Protein AF-A0A7J5ZSJ8-F1 (afdb_monomer_lite)

InterPro domains:
  IPR001503 Glycosyl transferase family 10 [PTHR11929] (51-249)
  IPR031481 Fucosyltransferase, N-terminal [PF17039] (50-156)
  IPR038577 GT10-like, C-terminal domain superfamily [G3DSA:3.40.50.11660] (123-258)
  IPR055270 Fucosyltransferase, C-terminal [PF00852] (174-258)

Structure (mmCIF, N/CA/C/O backbone):
data_AF-A0A7J5ZSJ8-F1
#
_entry.id   AF-A0A7J5ZSJ8-F1
#
loop_
_atom_site.group_PDB
_atom_site.id
_atom_site.type_symbol
_atom_site.label_atom_id
_atom_site.label_alt_id
_atom_site.label_comp_id
_atom_site.label_asym_id
_atom_site.label_entity_id
_atom_site.label_seq_id
_atom_site.pdbx_PDB_ins_code
_atom_site.Cartn_x
_atom_site.Cartn_y
_atom_site.Cartn_z
_atom_site.occupancy
_atom_site.B_iso_or_equiv
_atom_site.auth_seq_id
_atom_site.auth_comp_id
_atom_site.auth_asym_id
_atom_site.auth_atom_id
_atom_site.pdbx_PDB_model_num
ATOM 1 N N . MET A 1 1 ? 111.044 -15.100 -34.442 1.00 29.50 1 MET A N 1
ATOM 2 C CA . MET A 1 1 ? 110.594 -15.116 -33.030 1.00 29.50 1 MET A CA 1
ATOM 3 C C . MET A 1 1 ? 109.067 -15.042 -33.000 1.00 29.50 1 MET A C 1
ATOM 5 O O . MET A 1 1 ? 108.521 -14.343 -33.846 1.00 29.50 1 MET A O 1
ATOM 9 N N . PRO A 1 2 ? 108.385 -15.821 -32.142 1.00 39.88 2 PRO A N 1
ATOM 10 C CA . PRO A 1 2 ? 106.988 -16.217 -32.335 1.00 39.88 2 PRO A CA 1
ATOM 11 C C . PRO A 1 2 ? 105.943 -15.257 -31.725 1.00 39.88 2 PRO A C 1
ATOM 13 O O . PRO A 1 2 ? 106.201 -14.578 -30.738 1.00 39.88 2 PRO A O 1
ATOM 16 N N . THR A 1 3 ? 104.747 -15.283 -32.335 1.00 46.44 3 THR A N 1
ATOM 17 C CA . THR A 1 3 ? 103.379 -15.121 -31.779 1.00 46.44 3 THR A CA 1
ATOM 18 C C . THR A 1 3 ? 103.046 -13.967 -30.820 1.00 46.44 3 THR A C 1
ATOM 20 O O . THR A 1 3 ? 103.457 -14.006 -29.668 1.00 46.44 3 THR A O 1
ATOM 23 N N . LYS A 1 4 ? 102.095 -13.092 -31.208 1.00 44.47 4 LYS A N 1
ATOM 24 C CA . LYS A 1 4 ? 101.060 -12.500 -30.315 1.00 44.47 4 LYS A CA 1
ATOM 25 C C . LYS A 1 4 ? 99.777 -12.084 -31.076 1.00 44.47 4 LYS A C 1
ATOM 27 O O . LYS A 1 4 ? 99.270 -10.989 -30.882 1.00 44.47 4 LYS A O 1
ATOM 32 N N . SER A 1 5 ? 99.216 -12.931 -31.942 1.00 48.34 5 SER A N 1
ATOM 33 C CA . SER A 1 5 ? 97.887 -12.676 -32.550 1.00 48.34 5 SER A CA 1
ATOM 34 C C . SER A 1 5 ? 96.754 -13.516 -31.940 1.00 48.34 5 SER A C 1
ATOM 36 O O . SER A 1 5 ? 95.588 -13.274 -32.230 1.00 48.34 5 SER A O 1
ATOM 38 N N . GLY A 1 6 ? 97.063 -14.458 -31.040 1.00 47.81 6 GLY A N 1
ATOM 39 C CA . GLY A 1 6 ? 96.071 -15.377 -30.465 1.00 47.81 6 GLY A CA 1
ATOM 40 C C . GLY A 1 6 ? 95.314 -14.882 -29.225 1.00 47.81 6 GLY A C 1
ATOM 41 O O . GLY A 1 6 ? 94.291 -15.459 -28.891 1.00 47.81 6 GLY A O 1
ATOM 42 N N . CYS A 1 7 ? 95.765 -13.834 -28.524 1.00 49.03 7 CYS A N 1
ATOM 43 C CA . CYS A 1 7 ? 95.240 -13.533 -27.176 1.00 49.03 7 CYS A CA 1
ATOM 44 C C . CYS A 1 7 ? 94.036 -12.567 -27.140 1.00 49.03 7 CYS A C 1
ATOM 46 O O . CYS A 1 7 ? 93.274 -12.568 -26.174 1.00 49.03 7 CYS A O 1
ATOM 48 N N . ASN A 1 8 ? 93.821 -11.761 -28.187 1.00 47.81 8 ASN A N 1
ATOM 49 C CA . ASN A 1 8 ? 92.723 -10.782 -28.214 1.00 47.81 8 ASN A CA 1
ATOM 50 C C . ASN A 1 8 ? 91.407 -11.357 -28.756 1.00 47.81 8 ASN A C 1
ATOM 52 O O . ASN A 1 8 ? 90.343 -10.878 -28.377 1.00 47.81 8 ASN A O 1
ATOM 56 N N . LEU A 1 9 ? 91.460 -12.423 -29.563 1.00 47.88 9 LEU A N 1
ATOM 57 C CA . LEU A 1 9 ? 90.254 -13.080 -30.078 1.00 47.88 9 LEU A CA 1
ATOM 58 C C . LEU A 1 9 ? 89.467 -13.787 -28.958 1.00 47.88 9 LEU A C 1
ATOM 60 O O . LEU A 1 9 ? 88.241 -13.734 -28.928 1.00 47.88 9 LEU A O 1
ATOM 64 N N . TRP A 1 10 ? 90.174 -14.383 -27.990 1.00 46.72 10 TRP A N 1
ATOM 65 C CA . TRP A 1 10 ? 89.562 -15.102 -26.868 1.00 46.72 10 TRP A CA 1
ATOM 66 C C . TRP A 1 10 ? 88.869 -14.178 -25.865 1.00 46.72 10 TRP A C 1
ATOM 68 O O . TRP A 1 10 ? 87.807 -14.522 -25.359 1.00 46.72 10 TRP A O 1
ATOM 78 N N . ARG A 1 11 ? 89.407 -12.978 -25.605 1.00 49.88 11 ARG A N 1
ATOM 79 C CA . ARG A 1 11 ? 88.755 -12.010 -24.705 1.00 49.88 11 ARG A CA 1
ATOM 80 C C . ARG A 1 11 ? 87.441 -11.502 -25.292 1.00 49.88 11 ARG A C 1
ATOM 82 O O . ARG A 1 11 ? 86.434 -11.502 -24.593 1.00 49.88 11 ARG A O 1
ATOM 89 N N . SER A 1 12 ? 87.427 -11.138 -26.573 1.00 53.19 12 SER A N 1
ATOM 90 C CA . SER A 1 12 ? 86.202 -10.720 -27.262 1.00 53.19 12 SER A CA 1
ATOM 91 C C . SER A 1 12 ? 85.179 -11.854 -27.342 1.00 53.19 12 SER A C 1
ATOM 93 O O . SER A 1 12 ? 84.002 -11.610 -27.098 1.00 53.19 12 SER A O 1
ATOM 95 N N . ALA A 1 13 ? 85.617 -13.093 -27.593 1.00 55.94 13 ALA A N 1
ATOM 96 C CA . ALA A 1 13 ? 84.735 -14.258 -27.602 1.00 55.94 13 ALA A CA 1
ATOM 97 C C . ALA A 1 13 ? 84.083 -14.512 -26.232 1.00 55.94 13 ALA A C 1
ATOM 99 O O . ALA A 1 13 ? 82.887 -14.769 -26.186 1.00 55.94 13 ALA A O 1
ATOM 100 N N . VAL A 1 14 ? 84.821 -14.371 -25.124 1.00 59.22 14 VAL A N 1
ATOM 101 C CA . VAL A 1 14 ? 84.281 -14.554 -23.761 1.00 59.22 14 VAL A CA 1
ATOM 102 C C . VAL A 1 14 ? 83.267 -13.465 -23.387 1.00 59.22 14 VAL A C 1
ATOM 104 O O . VAL A 1 14 ? 82.248 -13.763 -22.769 1.00 59.22 14 VAL A O 1
ATOM 107 N N . TRP A 1 15 ? 83.492 -12.210 -23.791 1.00 55.06 15 TRP A N 1
ATOM 108 C CA . TRP A 1 15 ? 82.515 -11.134 -23.566 1.00 55.06 15 TRP A CA 1
ATOM 109 C C . TRP A 1 15 ? 81.258 -11.299 -24.428 1.00 55.06 15 TRP A C 1
ATOM 111 O O . TRP A 1 15 ? 80.151 -11.093 -23.935 1.00 55.06 15 TRP A O 1
ATOM 121 N N . TYR A 1 16 ? 81.410 -11.729 -25.684 1.00 56.84 16 TYR A N 1
ATOM 122 C CA . TYR A 1 16 ? 80.274 -12.020 -26.560 1.00 56.84 16 TYR A CA 1
ATOM 123 C C . TYR A 1 16 ? 79.457 -13.223 -26.072 1.00 56.84 16 TYR A C 1
ATOM 125 O O . TYR A 1 16 ? 78.228 -13.165 -26.089 1.00 56.84 16 TYR A O 1
ATOM 133 N N . THR A 1 17 ? 80.099 -14.290 -25.586 1.00 59.59 17 THR A N 1
ATOM 134 C CA . THR A 1 17 ? 79.380 -15.451 -25.038 1.00 59.59 17 THR A CA 1
ATOM 135 C C . THR A 1 17 ? 78.698 -15.128 -23.711 1.00 59.59 17 THR A C 1
ATOM 137 O O . THR A 1 17 ? 77.563 -15.554 -23.506 1.00 59.59 17 THR A O 1
ATOM 140 N N . ALA A 1 18 ? 79.314 -14.313 -22.847 1.00 61.38 18 ALA A N 1
ATOM 141 C CA . ALA A 1 18 ? 78.680 -13.838 -21.617 1.00 61.38 18 ALA A CA 1
ATOM 142 C C . ALA A 1 18 ? 77.453 -12.945 -21.892 1.00 61.38 18 ALA A C 1
ATOM 144 O O . ALA A 1 18 ? 76.434 -13.077 -21.214 1.00 61.38 18 ALA A O 1
ATOM 145 N N . PHE A 1 19 ? 77.517 -12.078 -22.911 1.00 60.44 19 PHE A N 1
ATOM 146 C CA . PHE A 1 19 ? 76.403 -11.204 -23.298 1.00 60.44 19 PHE A CA 1
ATOM 147 C C . PHE A 1 19 ? 75.247 -11.975 -23.960 1.00 60.44 19 PHE A C 1
ATOM 149 O O . PHE A 1 19 ? 74.079 -11.711 -23.683 1.00 60.44 19 PHE A O 1
ATOM 156 N N . LEU A 1 20 ? 75.550 -12.981 -24.788 1.00 60.50 20 LEU A N 1
ATOM 157 C CA . LEU A 1 20 ? 74.525 -13.853 -25.374 1.00 60.50 20 LEU A CA 1
ATOM 158 C C . LEU A 1 20 ? 73.861 -14.756 -24.321 1.00 60.50 20 LEU A C 1
ATOM 160 O O . LEU A 1 20 ? 72.652 -14.989 -24.390 1.00 60.50 20 LEU A O 1
ATOM 164 N N . ALA A 1 21 ? 74.612 -15.223 -23.317 1.00 63.22 21 ALA A N 1
ATOM 165 C CA . ALA A 1 21 ? 74.070 -16.021 -22.219 1.00 63.22 21 ALA A CA 1
ATOM 166 C C . ALA A 1 21 ? 73.141 -15.203 -21.301 1.00 63.22 21 ALA A C 1
ATOM 168 O O . ALA A 1 21 ? 72.086 -15.701 -20.907 1.00 63.22 21 ALA A O 1
ATOM 169 N N . SER A 1 22 ? 73.473 -13.939 -21.004 1.00 61.91 22 SER A N 1
ATOM 170 C CA . SER A 1 22 ? 72.621 -13.069 -20.179 1.00 61.91 22 SER A CA 1
ATOM 171 C C . SER A 1 22 ? 71.348 -12.628 -20.909 1.00 61.91 22 SER A C 1
ATOM 173 O O . SER A 1 22 ? 70.264 -12.676 -20.324 1.00 61.91 22 SER A O 1
ATOM 175 N N . ALA A 1 23 ? 71.441 -12.295 -22.201 1.00 61.41 23 ALA A N 1
ATOM 176 C CA . ALA A 1 23 ? 70.278 -11.970 -23.029 1.00 61.41 23 ALA A CA 1
ATOM 177 C C . ALA A 1 23 ? 69.326 -13.171 -23.185 1.00 61.41 23 ALA A C 1
ATOM 179 O O . ALA A 1 23 ? 68.106 -13.005 -23.143 1.00 61.41 23 ALA A O 1
ATOM 180 N N . SER A 1 24 ? 69.872 -14.388 -23.278 1.00 61.72 24 SER A N 1
ATOM 181 C CA . SER A 1 24 ? 69.080 -15.623 -23.346 1.00 61.72 24 SER A CA 1
ATOM 182 C C . SER A 1 24 ? 68.395 -15.954 -22.018 1.00 61.72 24 SER A C 1
ATOM 184 O O . SER A 1 24 ? 67.266 -16.430 -22.032 1.00 61.72 24 SER A O 1
ATOM 186 N N . LEU A 1 25 ? 69.019 -15.660 -20.869 1.00 62.41 25 LEU A N 1
ATOM 187 C CA . LEU A 1 25 ? 68.415 -15.885 -19.550 1.00 62.41 25 LEU A CA 1
ATOM 188 C C . LEU A 1 25 ? 67.255 -14.912 -19.276 1.00 62.41 25 LEU A C 1
ATOM 190 O O . LEU A 1 25 ? 66.210 -15.324 -18.777 1.00 62.41 25 LEU A O 1
ATOM 194 N N . VAL A 1 26 ? 67.407 -13.636 -19.654 1.00 62.12 26 VAL A N 1
ATOM 195 C CA . VAL A 1 26 ? 66.326 -12.636 -19.572 1.00 62.12 26 VAL A CA 1
ATOM 196 C C . VAL A 1 26 ? 65.208 -12.986 -20.551 1.00 62.12 26 VAL A C 1
ATOM 198 O O . VAL A 1 26 ? 64.041 -12.954 -20.173 1.00 62.12 26 VAL A O 1
ATOM 201 N N . GLY A 1 27 ? 65.551 -13.406 -21.773 1.00 60.91 27 GLY A N 1
ATOM 202 C CA . GLY A 1 27 ? 64.587 -13.921 -22.742 1.00 60.91 27 GLY A CA 1
ATOM 203 C C . GLY A 1 27 ? 63.826 -15.136 -22.211 1.00 60.91 27 GLY A C 1
ATOM 204 O O . GLY A 1 27 ? 62.608 -15.165 -22.300 1.00 60.91 27 GLY A O 1
ATOM 205 N N . PHE A 1 28 ? 64.501 -16.096 -21.578 1.00 62.19 28 PHE A N 1
ATOM 206 C CA . PHE A 1 28 ? 63.867 -17.283 -20.997 1.00 62.19 28 PHE A CA 1
ATOM 207 C C . PHE A 1 28 ? 62.969 -16.935 -19.800 1.00 62.19 28 PHE A C 1
ATOM 209 O O . PHE A 1 28 ? 61.879 -17.485 -19.678 1.00 62.19 28 PHE A O 1
ATOM 216 N N . LEU A 1 29 ? 63.353 -15.971 -18.957 1.00 59.09 29 LEU A N 1
ATOM 217 C CA . LEU A 1 29 ? 62.494 -15.470 -17.875 1.00 59.09 29 LEU A CA 1
ATOM 218 C C . LEU A 1 29 ? 61.281 -14.673 -18.391 1.00 59.09 29 LEU A C 1
ATOM 220 O O . LEU A 1 29 ? 60.225 -14.720 -17.767 1.00 59.09 29 LEU A O 1
ATOM 224 N N . TYR A 1 30 ? 61.403 -13.976 -19.527 1.00 56.41 30 TYR A N 1
ATOM 225 C CA . TYR A 1 30 ? 60.295 -13.235 -20.148 1.00 56.41 30 TYR A CA 1
ATOM 226 C C . TYR A 1 30 ? 59.385 -14.101 -21.037 1.00 56.41 30 TYR A C 1
ATOM 228 O O . TYR A 1 30 ? 58.197 -13.803 -21.144 1.00 56.41 30 TYR A O 1
ATOM 236 N N . TYR A 1 31 ? 59.915 -15.155 -21.669 1.00 53.97 31 TYR A N 1
ATOM 237 C CA . TYR A 1 31 ? 59.206 -15.976 -22.662 1.00 53.97 31 TYR A CA 1
ATOM 238 C C . TYR A 1 31 ? 58.838 -17.387 -22.189 1.00 53.97 31 TYR A C 1
ATOM 240 O O . TYR A 1 31 ? 58.151 -18.092 -22.927 1.00 53.97 31 TYR A O 1
ATOM 248 N N . THR A 1 32 ? 59.225 -17.827 -20.984 1.00 51.62 32 THR A N 1
ATOM 249 C CA . THR A 1 32 ? 58.682 -19.079 -20.435 1.00 51.62 32 THR A CA 1
ATOM 250 C C . THR A 1 32 ? 57.262 -18.860 -19.900 1.00 51.62 32 THR A C 1
ATOM 252 O O . THR A 1 32 ? 57.066 -18.106 -18.946 1.00 51.62 32 THR A O 1
ATOM 255 N N . PRO A 1 33 ? 56.239 -19.543 -20.450 1.00 50.53 33 PRO A N 1
ATOM 256 C CA . PRO A 1 33 ? 54.849 -19.384 -20.009 1.00 50.53 33 PRO A CA 1
ATOM 257 C C . PRO A 1 33 ? 54.587 -19.958 -18.604 1.00 50.53 33 PRO A C 1
ATOM 259 O O . PRO A 1 33 ? 53.512 -19.769 -18.043 1.00 50.53 33 PRO A O 1
ATOM 262 N N . SER A 1 34 ? 55.559 -20.665 -18.021 1.00 50.94 34 SER A N 1
ATOM 263 C CA . SER A 1 34 ? 55.361 -21.545 -16.864 1.00 50.94 34 SER A CA 1
ATOM 264 C C . SER A 1 34 ? 55.463 -20.862 -15.495 1.00 50.94 34 SER A C 1
ATOM 266 O O . SER A 1 34 ? 55.146 -21.492 -14.492 1.00 50.94 34 SER A O 1
ATOM 268 N N . PHE A 1 35 ? 55.860 -19.585 -15.424 1.00 47.69 35 PHE A N 1
ATOM 269 C CA . PHE A 1 35 ? 55.849 -18.808 -14.169 1.00 47.69 35 PHE A CA 1
ATOM 270 C C . PHE A 1 35 ? 54.762 -17.729 -14.107 1.00 47.69 35 PHE A C 1
ATOM 272 O O . PHE A 1 35 ? 54.605 -17.069 -13.080 1.00 47.69 35 PHE A O 1
ATOM 279 N N . ARG A 1 36 ? 53.944 -17.592 -15.159 1.00 48.47 36 ARG A N 1
ATOM 280 C CA . ARG A 1 36 ? 52.812 -16.660 -15.197 1.00 48.47 36 ARG A CA 1
ATOM 281 C C . ARG A 1 36 ? 51.483 -17.396 -15.068 1.00 48.47 36 ARG A C 1
ATOM 283 O O . ARG A 1 36 ? 50.588 -17.229 -15.881 1.00 48.47 36 ARG A O 1
ATOM 290 N N . CYS A 1 37 ? 51.362 -18.221 -14.034 1.00 48.03 37 CYS A N 1
ATOM 291 C CA . CYS A 1 37 ? 50.059 -18.694 -13.574 1.00 48.03 37 CYS A CA 1
ATOM 292 C C . CYS A 1 37 ? 50.112 -19.055 -12.085 1.00 48.03 37 CYS A C 1
ATOM 294 O O . CYS A 1 37 ? 49.887 -20.194 -11.685 1.00 48.03 37 CYS A O 1
ATOM 296 N N . ARG A 1 38 ? 50.427 -18.067 -11.241 1.00 39.50 38 ARG A N 1
ATOM 297 C CA . ARG A 1 38 ? 50.012 -18.095 -9.837 1.00 39.50 38 ARG A CA 1
ATOM 298 C C . ARG A 1 38 ? 48.712 -17.308 -9.753 1.00 39.50 38 ARG A C 1
ATOM 300 O O . ARG A 1 38 ? 48.735 -16.087 -9.691 1.00 39.50 38 ARG A O 1
ATOM 307 N N . THR A 1 39 ? 47.623 -18.067 -9.862 1.00 46.56 39 THR A N 1
ATOM 308 C CA . THR A 1 39 ? 46.294 -17.775 -9.315 1.00 46.56 39 THR A CA 1
ATOM 309 C C . THR A 1 39 ? 45.863 -16.317 -9.443 1.00 46.56 39 THR A C 1
ATOM 311 O O . THR A 1 39 ? 45.979 -15.530 -8.506 1.00 46.56 39 THR A O 1
ATOM 314 N N . GLN A 1 40 ? 45.284 -16.006 -10.602 1.00 43.56 40 GLN A N 1
ATOM 315 C CA . GLN A 1 40 ? 44.057 -15.219 -10.624 1.00 43.56 40 GLN A CA 1
ATOM 316 C C . GLN A 1 40 ? 43.201 -15.705 -9.448 1.00 43.56 40 GLN A C 1
ATOM 318 O O . GLN A 1 40 ? 43.013 -16.920 -9.297 1.00 43.56 40 GLN A O 1
ATOM 323 N N . GLU A 1 41 ? 42.798 -14.789 -8.566 1.00 45.25 41 GLU A N 1
ATOM 324 C CA . GLU A 1 41 ? 41.712 -15.059 -7.633 1.00 45.25 41 GLU A CA 1
ATOM 325 C C . GLU A 1 41 ? 40.636 -15.796 -8.426 1.00 45.25 41 GLU A C 1
ATOM 327 O O . GLU A 1 41 ? 40.263 -15.372 -9.523 1.00 45.25 41 GLU A O 1
ATOM 332 N N . LEU A 1 42 ? 40.196 -16.942 -7.913 1.00 43.56 42 LEU A N 1
ATOM 333 C CA . LEU A 1 42 ? 38.879 -17.426 -8.267 1.00 43.56 42 LEU A CA 1
ATOM 334 C C . LEU A 1 42 ? 37.916 -16.309 -7.842 1.00 43.56 42 LEU A C 1
ATOM 336 O O . LEU A 1 42 ? 37.420 -16.315 -6.721 1.00 43.56 42 LEU A O 1
ATOM 340 N N . GLU A 1 43 ? 37.671 -15.333 -8.720 1.00 47.41 43 GLU A N 1
ATOM 341 C CA . GLU A 1 43 ? 36.323 -14.811 -8.840 1.00 47.41 43 GLU A CA 1
ATOM 342 C C . GLU A 1 43 ? 35.484 -16.054 -9.090 1.00 47.41 43 GLU A C 1
ATOM 344 O O . GLU A 1 43 ? 35.608 -16.720 -10.125 1.00 47.41 43 GLU A O 1
ATOM 349 N N . GLU A 1 44 ? 34.728 -16.444 -8.067 1.00 44.91 44 GLU A N 1
ATOM 350 C CA . GLU A 1 44 ? 33.701 -17.450 -8.231 1.00 44.91 44 GLU A CA 1
ATOM 351 C C . GLU A 1 44 ? 32.909 -17.080 -9.491 1.00 44.91 44 GLU A C 1
ATOM 353 O O . GLU A 1 44 ? 32.503 -15.919 -9.633 1.00 44.91 44 GLU A O 1
ATOM 358 N N . PRO A 1 45 ? 32.723 -18.011 -10.444 1.00 44.44 45 PRO A N 1
ATOM 359 C CA . PRO A 1 45 ? 31.928 -17.718 -11.621 1.00 44.44 45 PRO A CA 1
ATOM 360 C C . PRO A 1 45 ? 30.566 -17.259 -11.116 1.00 44.44 45 PRO A C 1
ATOM 362 O O . PRO A 1 45 ? 29.946 -17.988 -10.343 1.00 44.44 45 PRO A O 1
ATOM 365 N N . ILE A 1 46 ? 30.139 -16.052 -11.504 1.00 48.72 46 ILE A N 1
ATOM 366 C CA . ILE A 1 46 ? 28.842 -15.482 -11.127 1.00 48.72 46 ILE A CA 1
ATOM 367 C C . ILE A 1 46 ? 27.785 -16.563 -11.354 1.00 48.72 46 ILE A C 1
ATOM 369 O O . ILE A 1 46 ? 27.452 -16.918 -12.487 1.00 48.72 46 ILE A O 1
ATOM 373 N N . VAL A 1 47 ? 27.317 -17.142 -10.251 1.00 50.72 47 VAL A N 1
ATOM 374 C CA . VAL A 1 47 ? 26.336 -18.216 -10.252 1.00 50.72 47 VAL A CA 1
ATOM 375 C C . VAL A 1 47 ? 25.002 -17.577 -10.638 1.00 50.72 47 VAL A C 1
ATOM 377 O O . VAL A 1 47 ? 24.319 -16.998 -9.799 1.00 50.72 47 VAL A O 1
ATOM 380 N N . ASN A 1 48 ? 24.653 -17.715 -11.922 1.00 57.16 48 ASN A N 1
ATOM 381 C CA . ASN A 1 48 ? 23.433 -17.260 -12.608 1.00 57.16 48 ASN A CA 1
ATOM 382 C C . ASN A 1 48 ? 23.330 -15.741 -12.859 1.00 57.16 48 ASN A C 1
ATOM 384 O O . ASN A 1 48 ? 23.680 -14.949 -11.985 1.00 57.16 48 ASN A O 1
ATOM 388 N N . PRO A 1 49 ? 22.806 -15.298 -14.025 1.00 65.44 49 PRO A N 1
ATOM 389 C CA . PRO A 1 49 ? 22.506 -13.885 -14.222 1.00 65.44 49 PRO A CA 1
ATOM 390 C C . PRO A 1 49 ? 21.494 -13.459 -13.155 1.00 65.44 49 PRO A C 1
ATOM 392 O O . PRO A 1 49 ? 20.408 -14.030 -13.049 1.00 65.44 49 PRO A O 1
ATOM 395 N N . ALA A 1 50 ? 21.884 -12.503 -12.314 1.00 79.69 50 ALA A N 1
ATOM 396 C CA . ALA A 1 50 ? 21.009 -11.996 -11.274 1.00 79.69 50 ALA A CA 1
ATOM 397 C C . ALA A 1 50 ? 19.856 -11.221 -11.917 1.00 79.69 50 ALA A C 1
ATOM 399 O O . ALA A 1 50 ? 20.090 -10.341 -12.746 1.00 79.69 50 ALA A O 1
ATOM 400 N N . HIS A 1 51 ? 18.623 -11.537 -11.523 1.00 89.69 51 HIS A N 1
ATOM 401 C CA . HIS A 1 51 ? 17.459 -10.816 -12.015 1.00 89.69 51 HIS A CA 1
ATOM 402 C C . HIS A 1 51 ? 17.431 -9.404 -11.447 1.00 89.69 51 HIS A C 1
ATOM 404 O O . HIS A 1 51 ? 17.477 -9.230 -10.226 1.00 89.69 51 HIS A O 1
ATOM 410 N N . VAL A 1 52 ? 17.331 -8.402 -12.317 1.00 93.69 52 VAL A N 1
ATOM 411 C CA . VAL A 1 52 ? 17.319 -6.996 -11.898 1.00 93.69 52 VAL A CA 1
ATOM 412 C C . VAL A 1 52 ? 15.884 -6.489 -11.849 1.00 93.69 52 VAL A C 1
ATOM 414 O O . VAL A 1 52 ? 15.184 -6.455 -12.863 1.00 93.69 52 VAL A O 1
ATOM 417 N N . VAL A 1 53 ? 15.451 -6.051 -10.669 1.00 94.81 53 VAL A N 1
ATOM 418 C CA . VAL A 1 53 ? 14.159 -5.395 -10.465 1.00 94.81 53 VAL A CA 1
ATOM 419 C C . VAL A 1 53 ? 14.398 -3.932 -10.102 1.00 94.81 53 VAL A C 1
ATOM 421 O O . VAL A 1 53 ? 14.932 -3.609 -9.040 1.00 94.81 53 VAL A O 1
ATOM 424 N N . LEU A 1 54 ? 13.990 -3.040 -11.000 1.00 96.19 54 LEU A N 1
ATOM 425 C CA . LEU A 1 54 ? 14.081 -1.596 -10.836 1.00 96.19 54 LEU A CA 1
ATOM 426 C C . LEU A 1 54 ? 12.820 -1.055 -10.157 1.00 96.19 54 LEU A C 1
ATOM 428 O O . LEU A 1 54 ? 11.717 -1.164 -10.691 1.00 96.19 54 LEU A O 1
ATOM 432 N N . ILE A 1 55 ? 12.982 -0.406 -9.011 1.00 96.94 55 ILE A N 1
ATOM 433 C CA . ILE A 1 55 ? 11.926 0.345 -8.336 1.00 96.94 55 ILE A CA 1
ATOM 434 C C . ILE A 1 55 ? 11.791 1.700 -9.023 1.00 96.94 55 ILE A C 1
ATOM 436 O O . ILE A 1 55 ? 12.589 2.612 -8.812 1.00 96.94 55 ILE A O 1
ATOM 440 N N . TRP A 1 56 ? 10.771 1.825 -9.873 1.00 96.88 56 TRP A N 1
ATOM 441 C CA . TRP A 1 56 ? 10.526 3.040 -10.640 1.00 96.88 56 TRP A CA 1
ATOM 442 C C . TRP A 1 56 ? 9.717 4.074 -9.852 1.00 96.88 56 TRP A C 1
ATOM 444 O O . TRP A 1 56 ? 10.035 5.261 -9.903 1.00 96.88 56 TRP A O 1
ATOM 454 N N . LEU A 1 57 ? 8.696 3.647 -9.109 1.00 96.69 57 LEU A N 1
ATOM 455 C CA . LEU A 1 57 ? 7.981 4.506 -8.160 1.00 96.69 57 LEU A CA 1
ATOM 456 C C . LEU A 1 57 ? 7.937 3.821 -6.801 1.00 96.69 57 LEU A C 1
ATOM 458 O O . LEU A 1 57 ? 7.361 2.739 -6.664 1.00 96.69 57 LEU A O 1
ATOM 462 N N . TRP A 1 58 ? 8.546 4.471 -5.812 1.00 95.12 58 TRP A N 1
ATOM 463 C CA . TRP A 1 58 ? 8.539 4.022 -4.426 1.00 95.12 58 TRP A CA 1
ATOM 464 C C . TRP A 1 58 ? 7.146 4.164 -3.819 1.00 95.12 58 TRP A C 1
ATOM 466 O O . TRP A 1 58 ? 6.555 5.237 -3.955 1.00 95.12 58 TRP A O 1
ATOM 476 N N . PRO A 1 59 ? 6.649 3.156 -3.083 1.00 92.69 59 PRO A N 1
ATOM 477 C CA . PRO A 1 59 ? 5.386 3.274 -2.378 1.00 92.69 59 PRO A CA 1
ATOM 478 C C . PRO A 1 59 ? 5.371 4.457 -1.407 1.00 92.69 59 PRO A C 1
ATOM 480 O O . PRO A 1 59 ? 6.123 4.481 -0.431 1.00 92.69 59 PRO A O 1
ATOM 483 N N . PHE A 1 60 ? 4.508 5.439 -1.673 1.00 91.19 60 PHE A N 1
ATOM 484 C CA . PHE A 1 60 ? 4.345 6.657 -0.873 1.00 91.19 60 PHE A CA 1
ATOM 485 C C . PHE A 1 60 ? 5.647 7.449 -0.692 1.00 91.19 60 PHE A C 1
ATOM 487 O O . PHE A 1 60 ? 5.862 8.078 0.350 1.00 91.19 60 PHE A O 1
ATOM 494 N N . ASN A 1 61 ? 6.539 7.380 -1.685 1.00 88.81 61 ASN A N 1
ATOM 495 C CA . ASN A 1 61 ? 7.866 7.994 -1.660 1.00 88.81 61 ASN A CA 1
ATOM 496 C C . ASN A 1 61 ? 8.723 7.581 -0.440 1.00 88.81 61 ASN A C 1
ATOM 498 O O . ASN A 1 61 ? 9.557 8.351 0.043 1.00 88.81 61 ASN A O 1
ATOM 502 N N . LYS A 1 62 ? 8.492 6.377 0.100 1.00 91.44 62 LYS A N 1
ATOM 503 C CA . LYS A 1 62 ? 9.275 5.804 1.200 1.00 91.44 62 LYS A CA 1
ATOM 504 C C . LYS A 1 62 ? 10.269 4.785 0.662 1.00 91.44 62 LYS A C 1
ATOM 506 O O . LYS A 1 62 ? 9.887 3.851 -0.039 1.00 91.44 62 LYS A O 1
ATOM 511 N N . THR A 1 63 ? 11.534 4.967 1.022 1.00 92.38 63 THR A N 1
ATOM 512 C CA . THR A 1 63 ? 12.612 4.040 0.683 1.00 92.38 63 THR A CA 1
ATOM 513 C C . THR A 1 63 ? 12.742 2.944 1.738 1.00 92.38 63 THR A C 1
ATOM 515 O O . THR A 1 63 ? 12.354 3.116 2.896 1.00 92.38 63 THR A O 1
ATOM 518 N N . PHE A 1 64 ? 13.278 1.802 1.324 1.00 88.38 64 PHE A N 1
ATOM 519 C CA . PHE A 1 64 ? 13.591 0.667 2.187 1.00 88.38 64 PHE A CA 1
ATOM 520 C C . PHE A 1 64 ? 14.897 0.014 1.725 1.00 88.38 64 PHE A C 1
ATOM 522 O O . PHE A 1 64 ? 15.405 0.336 0.649 1.00 88.38 64 PHE A O 1
ATOM 529 N N . ASP A 1 65 ? 15.442 -0.873 2.558 1.00 88.94 65 ASP A N 1
ATOM 530 C CA . ASP A 1 65 ? 16.669 -1.605 2.247 1.00 88.94 65 ASP A CA 1
ATOM 531 C C . ASP A 1 65 ? 16.493 -2.449 0.975 1.00 88.94 65 ASP A C 1
ATOM 533 O O . ASP A 1 65 ? 15.511 -3.172 0.813 1.00 88.94 65 ASP A O 1
ATOM 537 N N . LEU A 1 66 ? 17.444 -2.336 0.056 1.00 90.69 66 LEU A N 1
ATOM 538 C CA . LEU A 1 66 ? 17.424 -3.020 -1.230 1.00 90.69 66 LEU A CA 1
ATOM 539 C C . LEU A 1 66 ? 18.102 -4.398 -1.171 1.00 90.69 66 LEU A C 1
ATOM 541 O O . LEU A 1 66 ? 17.881 -5.211 -2.066 1.00 90.69 66 LEU A O 1
ATOM 545 N N . ASP A 1 67 ? 18.840 -4.723 -0.102 1.00 86.50 67 ASP A N 1
ATOM 546 C CA . ASP A 1 67 ? 19.479 -6.040 0.072 1.00 86.50 67 ASP A CA 1
ATOM 547 C C . ASP A 1 67 ? 18.499 -7.133 0.554 1.00 86.50 67 ASP A C 1
ATOM 549 O O . ASP A 1 67 ? 18.892 -8.228 0.959 1.00 86.50 67 ASP A O 1
ATOM 553 N N . VAL A 1 68 ? 17.186 -6.875 0.497 1.00 84.94 68 VAL A N 1
ATOM 554 C CA . VAL A 1 68 ? 16.153 -7.793 1.013 1.00 84.94 68 VAL A CA 1
ATOM 555 C C . VAL A 1 68 ? 16.167 -9.168 0.351 1.00 84.94 68 VAL A C 1
ATOM 557 O O . VAL A 1 68 ? 15.844 -10.161 1.003 1.00 84.94 68 VAL A O 1
ATOM 560 N N . CYS A 1 69 ? 16.572 -9.260 -0.919 1.00 85.25 69 CYS A N 1
ATOM 561 C CA . CYS A 1 69 ? 16.674 -10.541 -1.617 1.00 85.25 69 CYS A CA 1
ATOM 562 C C . CYS A 1 69 ? 17.646 -11.494 -0.909 1.00 85.25 69 CYS A C 1
ATOM 564 O O . CYS A 1 69 ? 17.297 -12.649 -0.646 1.00 85.25 69 CYS A O 1
ATOM 566 N N . ARG A 1 70 ? 18.821 -11.000 -0.512 1.00 84.75 70 ARG A N 1
ATOM 567 C CA . ARG A 1 70 ? 19.807 -11.793 0.218 1.00 84.75 70 ARG A CA 1
ATOM 568 C C . ARG A 1 70 ? 19.447 -11.905 1.694 1.00 84.75 70 ARG A C 1
ATOM 570 O O . ARG A 1 70 ? 19.385 -13.015 2.215 1.00 84.75 70 ARG A O 1
ATOM 577 N N . SER A 1 71 ? 19.197 -10.778 2.357 1.00 86.00 71 SER A N 1
ATOM 578 C CA . SER A 1 71 ? 19.087 -10.715 3.818 1.00 86.00 71 SER A CA 1
ATOM 579 C C . SER A 1 71 ? 17.820 -11.372 4.375 1.00 86.00 71 SER A C 1
ATOM 581 O O . SER A 1 71 ? 17.874 -11.976 5.445 1.00 86.00 71 SER A O 1
ATOM 583 N N . HIS A 1 72 ? 16.696 -11.320 3.650 1.00 82.62 72 HIS A N 1
ATOM 584 C CA . HIS A 1 72 ? 15.420 -11.885 4.109 1.00 82.62 72 HIS A CA 1
ATOM 585 C C . HIS A 1 72 ? 15.036 -13.194 3.417 1.00 82.62 72 HIS A C 1
ATOM 587 O O . HIS A 1 72 ? 14.369 -14.028 4.032 1.00 82.62 72 HIS A O 1
ATOM 593 N N . PHE A 1 73 ? 15.429 -13.382 2.154 1.00 83.94 73 PHE A N 1
ATOM 594 C CA . PHE A 1 73 ? 14.998 -14.534 1.354 1.00 83.94 73 PHE A CA 1
ATOM 595 C C . PHE A 1 73 ? 16.132 -15.496 0.982 1.00 83.94 73 PHE A C 1
ATOM 597 O O . PHE A 1 73 ? 15.851 -16.550 0.413 1.00 83.94 73 PHE A O 1
ATOM 604 N N . ASN A 1 74 ? 17.387 -15.175 1.322 1.00 85.44 74 ASN A N 1
ATOM 605 C CA . ASN A 1 74 ? 18.573 -15.954 0.953 1.00 85.44 74 ASN A CA 1
ATOM 606 C C . ASN A 1 74 ? 18.649 -16.246 -0.562 1.00 85.44 74 ASN A C 1
ATOM 608 O O . ASN A 1 74 ? 19.051 -17.328 -0.992 1.00 85.44 74 ASN A O 1
ATOM 612 N N . VAL A 1 75 ? 18.217 -15.278 -1.377 1.00 85.44 75 VAL A N 1
ATOM 613 C CA . VAL A 1 75 ? 18.261 -15.323 -2.842 1.00 85.44 75 VAL A CA 1
ATOM 614 C C . VAL A 1 75 ? 19.431 -14.468 -3.315 1.00 85.44 75 VAL A C 1
ATOM 616 O O . VAL A 1 75 ? 19.409 -13.248 -3.183 1.00 85.44 75 VAL A O 1
ATOM 619 N N . HIS A 1 76 ? 20.448 -15.112 -3.888 1.00 82.69 76 HIS A N 1
ATOM 620 C CA . HIS A 1 76 ? 21.666 -14.439 -4.358 1.00 82.69 76 HIS A CA 1
ATOM 621 C C . HIS A 1 76 ? 21.570 -13.928 -5.804 1.00 82.69 76 HIS A C 1
ATOM 623 O O . HIS A 1 76 ? 22.269 -12.993 -6.173 1.00 82.69 76 HIS A O 1
ATOM 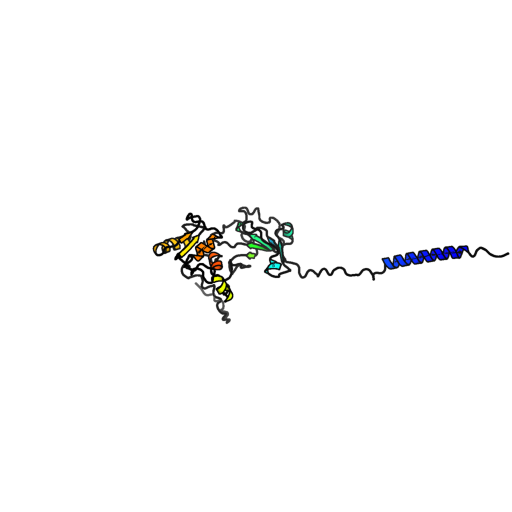629 N N . SER A 1 77 ? 20.678 -14.496 -6.618 1.00 87.50 77 SER A N 1
ATOM 630 C CA . SER A 1 77 ? 20.475 -14.130 -8.027 1.00 87.50 77 SER A CA 1
ATOM 631 C C . SER A 1 77 ? 19.338 -13.112 -8.208 1.00 87.50 77 SER A C 1
ATOM 633 O O . SER A 1 77 ? 18.502 -13.254 -9.101 1.00 87.50 77 SER A O 1
ATOM 635 N N . CYS A 1 78 ? 19.269 -12.112 -7.330 1.00 88.31 78 CYS A N 1
ATOM 636 C CA . CYS A 1 78 ? 18.302 -11.017 -7.386 1.00 88.31 78 CYS A CA 1
ATOM 637 C C . CYS A 1 78 ? 18.987 -9.708 -6.987 1.00 88.31 78 CYS A C 1
ATOM 639 O O . CYS A 1 78 ? 19.653 -9.646 -5.955 1.00 88.31 78 CYS A O 1
ATOM 641 N N . VAL A 1 79 ? 18.766 -8.658 -7.775 1.00 91.31 79 VAL A N 1
ATOM 642 C CA . VAL A 1 79 ? 19.208 -7.296 -7.482 1.00 91.31 79 VAL A CA 1
ATOM 643 C C . VAL A 1 79 ? 17.997 -6.375 -7.516 1.00 91.31 79 VAL A C 1
ATOM 645 O O . VAL A 1 79 ? 17.384 -6.175 -8.565 1.00 91.31 79 VAL A O 1
ATOM 648 N N . LEU A 1 80 ? 17.668 -5.788 -6.368 1.00 93.44 80 LEU A N 1
ATOM 649 C CA . LEU A 1 80 ? 16.729 -4.675 -6.288 1.00 93.44 80 LEU A CA 1
ATOM 650 C C . LEU A 1 80 ? 17.515 -3.369 -6.361 1.00 93.44 80 LEU A C 1
ATOM 652 O O . LEU A 1 80 ? 18.501 -3.185 -5.654 1.00 93.44 80 LEU A O 1
ATOM 656 N N . THR A 1 81 ? 17.086 -2.453 -7.221 1.00 94.56 81 THR A N 1
ATOM 657 C CA . THR A 1 81 ? 17.732 -1.146 -7.378 1.00 94.56 81 THR A CA 1
ATOM 658 C C . THR A 1 81 ? 16.692 -0.061 -7.609 1.00 94.56 81 THR A C 1
ATOM 660 O O . THR A 1 81 ? 15.610 -0.333 -8.117 1.00 94.56 81 THR A O 1
ATOM 663 N N . ALA A 1 82 ? 17.011 1.178 -7.249 1.00 95.31 82 ALA A N 1
ATOM 664 C CA . ALA A 1 82 ? 16.246 2.363 -7.644 1.00 95.31 82 ALA A CA 1
ATOM 665 C C . ALA A 1 82 ? 17.036 3.272 -8.600 1.00 95.31 82 ALA A C 1
ATOM 667 O O . ALA A 1 82 ? 16.588 4.369 -8.937 1.00 95.31 82 ALA A O 1
ATOM 668 N N . ASP A 1 83 ? 18.215 2.823 -9.037 1.00 94.94 83 ASP A N 1
ATOM 669 C CA . ASP A 1 83 ? 19.036 3.545 -9.996 1.00 94.94 83 ASP A CA 1
ATOM 670 C C . ASP A 1 83 ? 18.452 3.402 -11.407 1.00 94.94 83 ASP A C 1
ATOM 672 O O . ASP A 1 83 ? 18.428 2.323 -12.006 1.00 94.94 83 ASP A O 1
ATOM 676 N N . ARG A 1 84 ? 17.993 4.534 -11.948 1.00 93.50 84 ARG A N 1
ATOM 677 C CA . ARG A 1 84 ? 17.377 4.645 -13.276 1.00 93.50 84 ARG A CA 1
ATOM 678 C C . ARG A 1 84 ? 18.305 4.177 -14.393 1.00 93.50 84 ARG A C 1
ATOM 680 O O . ARG A 1 84 ? 17.800 3.778 -15.437 1.00 93.50 84 ARG A O 1
ATOM 687 N N . TYR A 1 85 ? 19.624 4.188 -14.182 1.00 93.06 85 TYR A N 1
ATOM 688 C CA . TYR A 1 85 ? 20.605 3.697 -15.151 1.00 93.06 85 TYR A CA 1
ATOM 689 C C . TYR A 1 85 ? 20.391 2.218 -15.519 1.00 93.06 85 TYR A C 1
ATOM 691 O O . TYR A 1 85 ? 20.771 1.775 -16.600 1.00 93.06 85 TYR A O 1
ATOM 699 N N . PHE A 1 86 ? 19.732 1.448 -14.651 1.00 92.88 86 PHE A N 1
ATOM 700 C CA . PHE A 1 86 ? 19.442 0.038 -14.894 1.00 92.88 86 PHE A CA 1
ATOM 701 C C . PHE A 1 86 ? 18.177 -0.206 -15.722 1.00 92.88 86 PHE A C 1
ATOM 703 O O . PHE A 1 86 ? 17.861 -1.367 -15.964 1.00 92.88 86 PHE A O 1
ATOM 710 N N . ILE A 1 87 ? 17.461 0.827 -16.188 1.00 93.06 87 ILE A N 1
ATOM 711 C CA . ILE A 1 87 ? 16.196 0.649 -16.923 1.00 93.06 87 ILE A CA 1
ATOM 712 C C . ILE A 1 87 ? 16.330 -0.284 -18.132 1.00 93.06 87 ILE A C 1
ATOM 714 O O . ILE A 1 87 ? 15.459 -1.120 -18.326 1.00 93.06 87 ILE A O 1
ATOM 718 N N . ASP A 1 88 ? 17.428 -0.232 -18.887 1.00 92.19 88 ASP A N 1
ATOM 719 C CA . ASP A 1 88 ? 17.613 -1.086 -20.073 1.00 92.19 88 ASP A CA 1
ATOM 720 C C . ASP A 1 88 ? 18.054 -2.519 -19.734 1.00 92.19 88 ASP A C 1
ATOM 722 O O . ASP A 1 88 ? 17.987 -3.412 -20.577 1.00 92.19 88 ASP A O 1
ATOM 726 N N . LYS A 1 89 ? 18.520 -2.735 -18.499 1.00 92.06 89 LYS A N 1
ATOM 727 C CA . LYS A 1 89 ? 19.005 -4.026 -17.985 1.00 92.06 89 LYS A CA 1
ATOM 728 C C . LYS A 1 89 ? 18.002 -4.704 -17.051 1.00 92.06 89 LYS A C 1
ATOM 730 O O . LYS A 1 89 ? 18.221 -5.843 -16.654 1.00 92.06 89 LYS A O 1
ATOM 735 N N . ALA A 1 90 ? 16.959 -3.989 -16.637 1.00 94.94 90 ALA A N 1
ATOM 736 C CA . ALA A 1 90 ? 15.992 -4.474 -15.671 1.00 94.94 90 ALA A CA 1
ATOM 737 C C . ALA A 1 90 ? 15.036 -5.484 -16.313 1.00 94.94 90 ALA A C 1
ATOM 739 O O . ALA A 1 90 ? 14.318 -5.154 -17.260 1.00 94.94 90 ALA A O 1
ATOM 740 N N . ASP A 1 91 ? 14.959 -6.678 -15.729 1.00 95.50 91 ASP A N 1
ATOM 741 C CA . ASP A 1 91 ? 13.952 -7.686 -16.066 1.00 95.50 91 ASP A CA 1
ATOM 742 C C . ASP A 1 91 ? 12.556 -7.250 -15.601 1.00 95.50 91 ASP A C 1
ATOM 744 O O . ASP A 1 91 ? 11.549 -7.537 -16.251 1.00 95.50 91 ASP A O 1
ATOM 748 N N . GLY A 1 92 ? 12.491 -6.546 -14.466 1.00 95.81 92 GLY A N 1
ATOM 749 C CA . GLY A 1 92 ? 11.257 -6.070 -13.850 1.00 95.81 92 GLY A CA 1
ATOM 750 C C . GLY A 1 92 ? 11.307 -4.583 -13.521 1.00 95.81 92 GLY A C 1
ATOM 751 O O . GLY A 1 92 ? 12.295 -4.102 -12.977 1.00 95.81 92 GLY A O 1
ATOM 752 N N . VAL A 1 93 ? 10.223 -3.855 -13.791 1.00 97.00 93 VAL A N 1
ATOM 753 C CA . VAL A 1 93 ? 10.074 -2.442 -13.398 1.00 97.00 93 VAL A CA 1
ATOM 754 C C . VAL A 1 93 ? 8.870 -2.307 -12.477 1.00 97.00 93 VAL A C 1
ATOM 756 O O . VAL A 1 93 ? 7.729 -2.433 -12.917 1.00 97.00 93 VAL A O 1
ATOM 759 N N . LEU A 1 94 ? 9.126 -2.076 -11.192 1.00 97.19 94 LEU A N 1
ATOM 760 C CA . LEU A 1 94 ? 8.112 -1.950 -10.152 1.00 97.19 94 LEU A CA 1
ATOM 761 C C . LEU A 1 94 ? 7.581 -0.518 -10.082 1.00 97.19 94 LEU A C 1
ATOM 763 O O . LEU A 1 94 ? 8.332 0.430 -9.849 1.00 97.19 94 LEU A O 1
ATOM 767 N N . ILE A 1 95 ? 6.273 -0.365 -10.260 1.00 97.31 95 ILE A N 1
ATOM 768 C CA . ILE A 1 95 ? 5.599 0.933 -10.306 1.00 97.31 95 ILE A CA 1
ATOM 769 C C . ILE A 1 95 ? 4.450 0.907 -9.297 1.00 97.31 95 ILE A C 1
ATOM 771 O O . ILE A 1 95 ? 3.467 0.186 -9.479 1.00 97.31 95 ILE A O 1
ATOM 775 N N . HIS A 1 96 ? 4.563 1.699 -8.229 1.00 97.06 96 HIS A N 1
ATOM 776 C CA . HIS A 1 96 ? 3.478 1.862 -7.269 1.00 97.06 96 HIS A CA 1
ATOM 777 C C . HIS A 1 96 ? 2.380 2.780 -7.810 1.00 97.06 96 HIS A C 1
ATOM 779 O O . HIS A 1 96 ? 2.618 3.940 -8.138 1.00 97.06 96 HIS A O 1
ATOM 785 N N . HIS A 1 97 ? 1.153 2.263 -7.863 1.00 96.19 97 HIS A N 1
ATOM 786 C CA . HIS A 1 97 ? 0.023 2.926 -8.505 1.00 96.19 97 HIS A CA 1
ATOM 787 C C . HIS A 1 97 ? -0.319 4.294 -7.901 1.00 96.19 97 HIS A C 1
ATOM 789 O O . HIS A 1 97 ? -0.628 5.226 -8.635 1.00 96.19 97 HIS A O 1
ATOM 795 N N . ARG A 1 98 ? -0.263 4.432 -6.569 1.00 94.69 98 ARG A N 1
ATOM 796 C CA . ARG A 1 98 ? -0.655 5.677 -5.879 1.00 94.69 98 ARG A CA 1
ATOM 797 C C . ARG A 1 98 ? 0.293 6.845 -6.144 1.00 94.69 98 ARG A C 1
ATOM 799 O O . ARG A 1 98 ? -0.089 7.975 -5.864 1.00 94.69 98 ARG A O 1
ATOM 806 N N . ASP A 1 99 ? 1.493 6.566 -6.642 1.00 95.62 99 ASP A N 1
ATOM 807 C CA . ASP A 1 99 ? 2.508 7.573 -6.942 1.00 95.62 99 ASP A CA 1
ATOM 808 C C . ASP A 1 99 ? 2.582 7.880 -8.446 1.00 95.62 99 ASP A C 1
ATOM 810 O O . ASP A 1 99 ? 3.411 8.684 -8.862 1.00 95.62 99 ASP A O 1
ATOM 814 N N . ILE A 1 100 ? 1.732 7.265 -9.280 1.00 95.69 100 ILE A N 1
ATOM 815 C CA . ILE A 1 100 ? 1.630 7.598 -10.707 1.00 95.69 100 ILE A CA 1
ATOM 816 C C . ILE A 1 100 ? 0.985 8.982 -10.840 1.00 95.69 100 ILE A C 1
ATOM 818 O O . ILE A 1 100 ? -0.092 9.233 -10.297 1.00 95.69 100 ILE A O 1
ATOM 822 N N . ALA A 1 101 ? 1.644 9.883 -11.570 1.00 94.00 101 ALA A N 1
ATOM 823 C CA . ALA A 1 101 ? 1.091 11.191 -11.891 1.00 94.00 101 ALA A CA 1
ATOM 824 C C . ALA A 1 101 ? -0.142 11.036 -12.794 1.00 94.00 101 ALA A C 1
ATOM 826 O O . ALA A 1 101 ? -0.192 10.145 -13.639 1.00 94.00 101 ALA A O 1
ATOM 827 N N . TRP A 1 102 ? -1.139 11.910 -12.640 1.00 90.19 102 TRP A N 1
ATOM 828 C CA . TRP A 1 102 ? -2.402 11.809 -13.387 1.00 90.19 102 TRP A CA 1
ATOM 829 C C . TRP A 1 102 ? -2.219 11.882 -14.910 1.00 90.19 102 TRP A C 1
ATOM 831 O O . TRP A 1 102 ? -2.987 11.292 -15.663 1.00 90.19 102 TRP A O 1
ATOM 841 N N . ASP A 1 103 ? -1.190 12.600 -15.353 1.00 90.94 103 ASP A N 1
ATOM 842 C CA . ASP A 1 103 ? -0.785 12.738 -16.752 1.00 90.94 103 ASP A CA 1
ATOM 843 C C . ASP A 1 103 ? 0.200 11.647 -17.216 1.00 90.94 103 ASP A C 1
ATOM 845 O O . ASP A 1 103 ? 0.644 11.663 -18.361 1.00 90.94 103 ASP A O 1
ATOM 849 N N . GLY A 1 104 ? 0.577 10.713 -16.334 1.00 91.38 104 GLY A N 1
ATOM 850 C CA . GLY A 1 104 ? 1.559 9.664 -1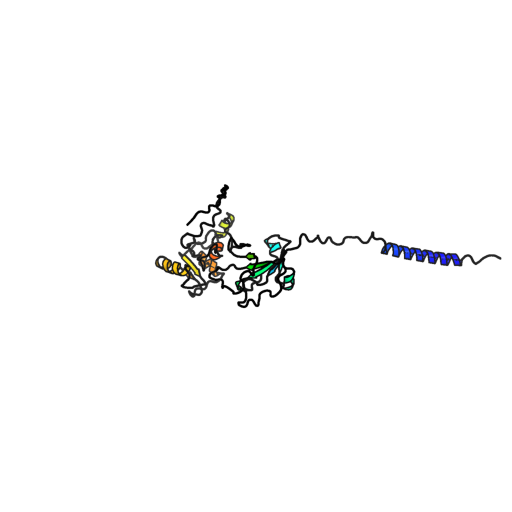6.608 1.00 91.38 104 GLY A CA 1
ATOM 851 C C . GLY A 1 104 ? 2.988 10.172 -16.835 1.00 91.38 104 GLY A C 1
ATOM 852 O O . GLY A 1 104 ? 3.853 9.383 -17.216 1.00 91.38 104 GLY A O 1
ATOM 853 N N . SER A 1 105 ? 3.267 11.458 -16.587 1.00 92.75 105 SER A N 1
ATOM 854 C CA . SER A 1 105 ? 4.558 12.102 -16.886 1.00 92.75 105 SER A CA 1
ATOM 855 C C . SER A 1 105 ? 5.744 11.457 -16.169 1.00 92.75 105 SER A C 1
ATOM 857 O O . SER A 1 105 ? 6.871 11.488 -16.662 1.00 92.75 105 SER A O 1
ATOM 859 N N . ASN A 1 106 ? 5.493 10.838 -15.017 1.00 94.44 106 ASN A N 1
ATOM 860 C CA . ASN A 1 106 ? 6.508 10.182 -14.204 1.00 94.44 106 ASN A CA 1
ATOM 861 C C . ASN A 1 106 ? 6.667 8.680 -14.485 1.00 94.44 106 ASN A C 1
ATOM 863 O O . ASN A 1 106 ? 7.399 8.008 -13.758 1.00 94.44 106 ASN A O 1
ATOM 867 N N . LEU A 1 107 ? 6.010 8.137 -15.513 1.00 93.94 107 LEU A N 1
ATOM 868 C CA . LEU A 1 107 ? 6.237 6.776 -16.004 1.00 93.94 107 LEU A CA 1
ATOM 869 C C . LEU A 1 107 ? 7.431 6.734 -16.976 1.00 93.94 107 LEU A C 1
ATOM 871 O O . LEU A 1 107 ? 7.778 7.765 -17.558 1.00 93.94 107 LEU A O 1
ATOM 875 N N . PRO A 1 108 ? 8.077 5.567 -17.176 1.00 91.62 108 PRO A N 1
ATOM 876 C CA . PRO A 1 108 ? 9.148 5.455 -18.159 1.00 91.62 108 PRO A CA 1
ATOM 877 C C . PRO A 1 108 ? 8.618 5.773 -19.565 1.00 91.62 108 PRO A C 1
ATOM 879 O O . PRO A 1 108 ? 7.673 5.140 -20.025 1.00 91.62 108 PRO A O 1
ATOM 882 N N . GLN A 1 109 ? 9.245 6.731 -20.252 1.00 86.12 109 GLN A N 1
ATOM 883 C CA . GLN A 1 109 ? 8.866 7.153 -21.613 1.00 86.12 109 GLN A CA 1
ATOM 884 C C . GLN A 1 109 ? 9.653 6.419 -22.714 1.00 86.12 109 GLN A C 1
ATOM 886 O O . GLN A 1 109 ? 9.442 6.641 -23.903 1.00 86.12 109 GLN A O 1
ATOM 891 N N . PHE A 1 110 ? 10.595 5.561 -22.323 1.00 81.00 110 PHE A N 1
ATOM 892 C CA . PHE A 1 110 ? 11.474 4.838 -23.238 1.00 81.00 110 PHE A CA 1
ATOM 893 C C . PHE A 1 110 ? 10.787 3.598 -23.817 1.00 81.00 110 PHE A C 1
ATOM 895 O O . PHE A 1 110 ? 9.868 3.034 -23.215 1.00 81.00 110 PHE A O 1
ATOM 902 N N . LEU A 1 111 ? 11.264 3.140 -24.978 1.00 84.94 111 LEU A N 1
ATOM 903 C CA . LEU A 1 111 ? 10.785 1.898 -25.574 1.00 84.94 111 LEU A CA 1
ATOM 904 C C . LEU A 1 111 ? 11.128 0.722 -24.652 1.00 84.94 111 LEU A C 1
ATOM 906 O O . LEU A 1 111 ? 12.298 0.441 -24.406 1.00 84.94 111 LEU A O 1
ATOM 910 N N . ARG A 1 112 ? 10.099 0.027 -24.157 1.00 90.75 112 ARG A N 1
ATOM 911 C CA . ARG A 1 112 ? 10.260 -1.121 -23.259 1.00 90.75 112 ARG A CA 1
ATOM 912 C C . ARG A 1 112 ? 11.029 -2.248 -23.966 1.00 90.75 112 ARG A C 1
ATOM 914 O O . ARG A 1 112 ? 10.540 -2.743 -24.987 1.00 90.75 112 ARG A O 1
ATOM 921 N N . PRO A 1 113 ? 12.168 -2.715 -23.419 1.00 92.38 113 PRO A N 1
ATOM 922 C CA . PRO A 1 113 ? 12.845 -3.898 -23.935 1.00 92.38 113 PRO A CA 1
ATOM 923 C C . PRO A 1 113 ? 11.906 -5.121 -23.941 1.00 92.38 113 PRO A C 1
ATOM 925 O O . PRO A 1 113 ? 11.168 -5.311 -22.975 1.00 92.38 113 PRO A O 1
ATOM 928 N N . PRO A 1 114 ? 11.933 -6.002 -24.961 1.00 91.50 114 PRO A N 1
ATOM 929 C CA . PRO A 1 114 ? 10.971 -7.110 -25.068 1.00 91.50 114 PRO A CA 1
ATOM 930 C C . PRO A 1 114 ? 10.958 -8.092 -23.883 1.00 91.50 114 PRO A C 1
ATOM 932 O O . PRO A 1 114 ? 9.931 -8.710 -23.596 1.00 91.50 114 PRO A O 1
ATOM 935 N N . HIS A 1 115 ? 12.095 -8.249 -23.200 1.00 91.69 115 HIS A N 1
ATOM 936 C CA . HIS A 1 115 ? 12.232 -9.120 -22.030 1.00 91.69 115 HIS A CA 1
ATOM 937 C C . HIS A 1 115 ? 11.667 -8.485 -20.749 1.00 91.69 115 HIS A C 1
ATOM 939 O O . HIS A 1 115 ? 11.226 -9.204 -19.854 1.00 91.69 115 HIS A O 1
ATOM 945 N N . GLN A 1 116 ? 11.630 -7.152 -20.681 1.00 95.44 116 GLN A N 1
ATOM 946 C CA . GLN A 1 116 ? 11.264 -6.410 -19.485 1.00 95.44 116 GLN A CA 1
ATOM 947 C C . GLN A 1 116 ? 9.760 -6.492 -19.202 1.00 95.44 116 GLN A C 1
ATOM 949 O O . GLN A 1 116 ? 8.918 -6.249 -20.071 1.00 95.44 116 GLN A O 1
ATOM 954 N N . LYS A 1 117 ? 9.409 -6.774 -17.946 1.00 95.94 117 LYS A N 1
ATOM 955 C CA . LYS A 1 117 ? 8.029 -6.795 -17.452 1.00 95.94 117 LYS A CA 1
ATOM 956 C C . LYS A 1 117 ? 7.775 -5.611 -16.534 1.00 95.94 117 LYS A C 1
ATOM 958 O O . LYS A 1 117 ? 8.493 -5.394 -15.562 1.00 95.94 117 LYS A O 1
ATOM 963 N N . TRP A 1 118 ? 6.719 -4.854 -16.807 1.00 96.88 118 TRP A N 1
ATOM 964 C CA . TRP A 1 118 ? 6.271 -3.826 -15.868 1.00 96.88 118 TRP A CA 1
ATOM 965 C C . TRP A 1 118 ? 5.331 -4.440 -14.838 1.00 96.88 118 TRP A C 1
ATOM 967 O O . TRP A 1 118 ? 4.369 -5.130 -15.190 1.00 96.88 118 TRP A O 1
ATOM 977 N N . ILE A 1 119 ? 5.632 -4.178 -13.572 1.00 97.69 119 ILE A N 1
ATOM 978 C CA . ILE A 1 119 ? 4.953 -4.725 -12.405 1.00 97.69 119 ILE A CA 1
ATOM 979 C C . ILE A 1 119 ? 4.113 -3.606 -11.796 1.00 97.69 119 ILE A C 1
ATOM 981 O O . ILE A 1 119 ? 4.640 -2.633 -11.251 1.00 97.69 119 ILE A O 1
ATOM 985 N N . TRP A 1 120 ? 2.797 -3.750 -11.896 1.00 97.25 120 TRP A N 1
ATOM 986 C CA . TRP A 1 120 ? 1.841 -2.866 -11.248 1.00 97.25 120 TRP A CA 1
ATOM 987 C C . TRP A 1 120 ? 1.716 -3.239 -9.778 1.00 97.25 120 TRP A C 1
ATOM 989 O O . TRP A 1 120 ? 1.269 -4.340 -9.460 1.00 97.25 120 TRP A O 1
ATOM 999 N N . MET A 1 121 ? 2.083 -2.325 -8.883 1.00 96.81 121 MET A N 1
ATOM 1000 C CA . MET A 1 121 ? 1.959 -2.524 -7.445 1.00 96.81 121 MET A CA 1
ATOM 1001 C C . MET A 1 121 ? 0.839 -1.669 -6.865 1.00 96.81 121 MET A C 1
ATOM 1003 O O . MET A 1 121 ? 0.871 -0.441 -6.960 1.00 96.81 121 MET A O 1
ATOM 1007 N N . ASN A 1 122 ? -0.114 -2.307 -6.190 1.00 95.69 122 ASN A N 1
ATOM 1008 C CA . ASN A 1 122 ? -1.120 -1.602 -5.407 1.00 95.69 122 ASN A CA 1
ATOM 1009 C C . ASN A 1 122 ? -1.647 -2.471 -4.264 1.00 95.69 122 ASN A C 1
ATOM 1011 O O . ASN A 1 122 ? -2.139 -3.579 -4.479 1.00 95.69 122 ASN A O 1
ATOM 1015 N N . SER A 1 123 ? -1.604 -1.935 -3.049 1.00 93.38 123 SER A N 1
ATOM 1016 C CA . SER A 1 123 ? -2.164 -2.602 -1.869 1.00 93.38 123 SER A CA 1
ATOM 1017 C C . SER A 1 123 ? -3.514 -2.018 -1.449 1.00 93.38 123 SER A C 1
ATOM 1019 O O . SER A 1 123 ? -4.186 -2.593 -0.599 1.00 93.38 123 SER A O 1
ATOM 1021 N N . GLU A 1 124 ? -3.951 -0.909 -2.049 1.00 93.94 124 GLU A N 1
ATOM 1022 C CA . GLU A 1 124 ? -5.232 -0.287 -1.723 1.00 93.94 124 GLU A CA 1
ATOM 1023 C C . GLU A 1 124 ? -6.390 -0.921 -2.509 1.00 93.94 124 GLU A C 1
ATOM 1025 O O . GLU A 1 124 ? -6.252 -1.422 -3.624 1.00 93.94 124 GLU A O 1
ATOM 1030 N N . SER A 1 125 ? -7.568 -0.901 -1.900 1.00 93.38 125 SER A N 1
ATOM 1031 C CA . SER A 1 125 ? -8.799 -1.417 -2.483 1.00 93.38 125 SER A CA 1
ATOM 1032 C C . SER A 1 125 ? -9.252 -0.654 -3.738 1.00 93.38 125 SER A C 1
ATOM 1034 O O . SER A 1 125 ? -9.000 0.551 -3.851 1.00 93.38 125 SER A O 1
ATOM 1036 N N . PRO A 1 126 ? -10.020 -1.294 -4.644 1.00 93.25 126 PRO A N 1
ATOM 1037 C CA . PRO A 1 126 ? -10.572 -0.635 -5.827 1.00 93.25 126 PRO A CA 1
ATOM 1038 C C . PRO A 1 126 ? -11.374 0.636 -5.522 1.00 93.25 126 PRO A C 1
ATOM 1040 O O . PRO A 1 126 ? -11.237 1.624 -6.225 1.00 93.25 126 PRO A O 1
ATOM 1043 N N . SER A 1 127 ? -12.159 0.668 -4.437 1.00 92.12 127 SER A N 1
ATOM 1044 C CA . SER A 1 127 ? -12.939 1.867 -4.070 1.00 92.12 127 SER A CA 1
ATOM 1045 C C . SER A 1 127 ? -12.092 3.069 -3.645 1.00 92.12 127 SER A C 1
ATOM 1047 O O . SER A 1 127 ? -12.605 4.181 -3.612 1.00 92.12 127 SER A O 1
ATOM 1049 N N . ASN A 1 128 ? -10.827 2.856 -3.284 1.00 91.06 128 ASN A N 1
ATOM 1050 C CA . ASN A 1 128 ? -9.899 3.906 -2.853 1.00 91.06 128 ASN A CA 1
ATOM 1051 C C . ASN A 1 128 ? -8.723 4.070 -3.834 1.00 91.06 128 ASN A C 1
ATOM 1053 O O . ASN A 1 128 ? -7.739 4.752 -3.535 1.00 91.06 128 ASN A O 1
ATOM 1057 N N . THR A 1 129 ? -8.830 3.443 -5.003 1.00 92.62 129 THR A N 1
ATOM 1058 C CA . THR A 1 129 ? -7.848 3.480 -6.080 1.00 92.62 129 THR A CA 1
ATOM 1059 C C . THR A 1 129 ? -8.484 4.227 -7.245 1.00 92.62 129 THR A C 1
ATOM 1061 O O . THR A 1 129 ? -9.498 3.789 -7.782 1.00 92.62 129 THR A O 1
ATOM 1064 N N . ALA A 1 130 ? -7.936 5.390 -7.593 1.00 91.44 130 ALA A N 1
ATOM 1065 C CA . ALA A 1 130 ? -8.460 6.180 -8.698 1.00 91.44 130 ALA A CA 1
ATOM 1066 C C . ALA A 1 130 ? -8.110 5.508 -10.031 1.00 91.44 130 ALA A C 1
ATOM 1068 O O . ALA A 1 130 ? -7.008 4.994 -10.203 1.00 91.44 130 ALA A O 1
ATOM 1069 N N . TRP A 1 131 ? -9.040 5.521 -10.983 1.00 90.81 131 TRP A N 1
ATOM 1070 C CA . TRP A 1 131 ? -8.718 5.120 -12.347 1.00 90.81 131 TRP A CA 1
ATOM 1071 C C . TRP A 1 131 ? -7.896 6.226 -13.013 1.00 90.81 131 TRP A C 1
ATOM 1073 O O . TRP A 1 131 ? -8.305 7.386 -12.995 1.00 90.81 131 TRP A O 1
ATOM 1083 N N . ILE A 1 132 ? -6.746 5.859 -13.577 1.00 92.25 132 ILE A N 1
ATOM 1084 C CA . ILE A 1 132 ? -5.861 6.765 -14.313 1.00 92.25 132 ILE A CA 1
ATOM 1085 C C . ILE A 1 132 ? -5.981 6.393 -15.799 1.00 92.25 132 ILE A C 1
ATOM 1087 O O . ILE A 1 132 ? -5.670 5.247 -16.150 1.00 92.25 132 ILE A O 1
ATOM 1091 N N . PRO A 1 133 ? -6.440 7.315 -16.665 1.00 89.44 133 PRO A N 1
ATOM 1092 C CA . PRO A 1 133 ? -6.566 7.052 -18.094 1.00 89.44 133 PRO A CA 1
ATOM 1093 C C . PRO A 1 133 ? -5.244 6.590 -18.717 1.00 89.44 133 PRO A C 1
ATOM 1095 O O . PRO A 1 133 ? -4.183 7.122 -18.404 1.00 89.44 133 PRO A O 1
ATOM 1098 N N . GLY A 1 134 ? -5.305 5.617 -19.628 1.00 87.50 134 GLY A N 1
ATOM 1099 C CA . GLY A 1 134 ? -4.132 5.166 -20.389 1.00 87.50 134 GLY A CA 1
ATOM 1100 C C . GLY A 1 134 ? -3.234 4.150 -19.676 1.00 87.50 134 GLY A C 1
ATOM 1101 O O . GLY A 1 134 ? -2.251 3.702 -20.261 1.00 87.50 134 GLY A O 1
ATOM 1102 N N . LEU A 1 135 ? -3.572 3.730 -18.451 1.00 91.19 135 LEU A N 1
ATOM 1103 C CA . LEU A 1 135 ? -2.888 2.607 -17.794 1.00 91.19 135 LEU A CA 1
ATOM 1104 C C . LEU A 1 135 ? -3.374 1.230 -18.268 1.00 91.19 135 LEU A C 1
ATOM 1106 O O . LEU A 1 135 ? -2.748 0.214 -17.951 1.00 91.19 135 LEU A O 1
ATOM 1110 N N . ASP A 1 136 ? -4.484 1.181 -19.007 1.00 87.69 136 ASP A N 1
ATOM 1111 C CA . ASP A 1 136 ? -5.053 -0.060 -19.523 1.00 87.69 136 ASP A CA 1
ATOM 1112 C C . ASP A 1 136 ? -4.029 -0.803 -20.396 1.00 87.69 136 ASP A C 1
ATOM 1114 O O . ASP A 1 136 ? -3.421 -0.232 -21.299 1.00 87.69 136 ASP A O 1
ATOM 1118 N N . ASN A 1 137 ? -3.828 -2.094 -20.116 1.00 88.62 137 ASN A N 1
ATOM 1119 C CA . ASN A 1 137 ? -2.860 -2.972 -20.795 1.00 88.62 137 ASN A CA 1
ATOM 1120 C C . ASN A 1 137 ? -1.383 -2.531 -20.724 1.00 88.62 137 ASN A C 1
ATOM 1122 O O . ASN A 1 137 ? -0.536 -3.115 -21.400 1.00 88.62 137 ASN A O 1
ATOM 1126 N N . LEU A 1 138 ? -1.039 -1.543 -19.890 1.00 92.12 138 LEU A N 1
ATOM 1127 C CA . LEU A 1 138 ? 0.339 -1.064 -19.768 1.00 92.12 138 LEU A CA 1
ATOM 1128 C C . LEU A 1 138 ? 1.235 -2.046 -18.998 1.00 92.12 138 LEU A C 1
ATOM 1130 O O . LEU A 1 138 ? 2.429 -2.164 -19.284 1.00 92.12 138 LEU A O 1
ATOM 1134 N N . PHE A 1 139 ? 0.674 -2.755 -18.022 1.00 95.38 139 PHE A N 1
ATOM 1135 C CA . PHE A 1 139 ? 1.411 -3.617 -17.097 1.00 95.38 139 PHE A CA 1
ATOM 1136 C C . PHE A 1 139 ? 1.305 -5.094 -17.472 1.00 95.38 139 PHE A C 1
ATOM 1138 O O . PHE A 1 139 ? 0.308 -5.537 -18.036 1.00 95.38 139 PHE A O 1
ATOM 1145 N N . ASN A 1 140 ? 2.343 -5.863 -17.141 1.00 96.38 140 ASN A N 1
ATOM 1146 C CA . ASN A 1 140 ? 2.407 -7.296 -17.428 1.00 96.38 140 ASN A CA 1
ATOM 1147 C C . ASN A 1 140 ? 2.125 -8.163 -16.202 1.00 96.38 140 ASN A C 1
ATOM 1149 O O . ASN A 1 140 ? 1.658 -9.283 -16.359 1.00 96.38 140 ASN A O 1
ATOM 1153 N N . ILE A 1 141 ? 2.479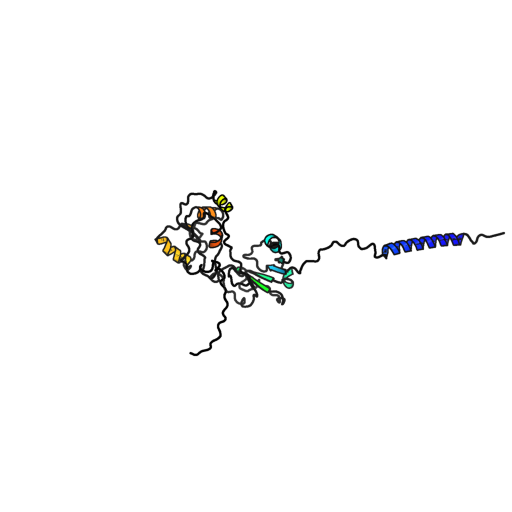 -7.669 -15.014 1.00 97.31 141 ILE A N 1
ATOM 1154 C CA . ILE A 1 141 ? 2.426 -8.414 -13.756 1.00 97.31 141 ILE A CA 1
ATOM 1155 C C . ILE A 1 141 ? 1.691 -7.559 -12.731 1.00 97.31 141 ILE A C 1
ATOM 1157 O O . ILE A 1 141 ? 1.980 -6.371 -12.578 1.00 97.31 141 ILE A O 1
ATOM 1161 N N . SER A 1 142 ? 0.766 -8.173 -12.008 1.00 97.06 142 SER A N 1
ATOM 1162 C CA . SER A 1 142 ? 0.047 -7.577 -10.889 1.00 97.06 142 SER A CA 1
ATOM 1163 C C . SER A 1 142 ? 0.660 -7.997 -9.550 1.00 97.06 142 SER A C 1
ATOM 1165 O O . SER A 1 142 ? 0.781 -9.182 -9.244 1.00 97.06 142 SER A O 1
ATOM 1167 N N . LEU A 1 143 ? 1.022 -7.015 -8.724 1.00 97.31 143 LEU A N 1
ATOM 1168 C CA . LEU A 1 143 ? 1.479 -7.192 -7.347 1.00 97.31 143 LEU A CA 1
ATOM 1169 C C . LEU A 1 143 ? 0.479 -6.514 -6.406 1.00 97.31 143 LEU A C 1
ATOM 1171 O O . LEU A 1 143 ? 0.398 -5.287 -6.338 1.00 97.31 143 LEU A O 1
ATOM 1175 N N . SER A 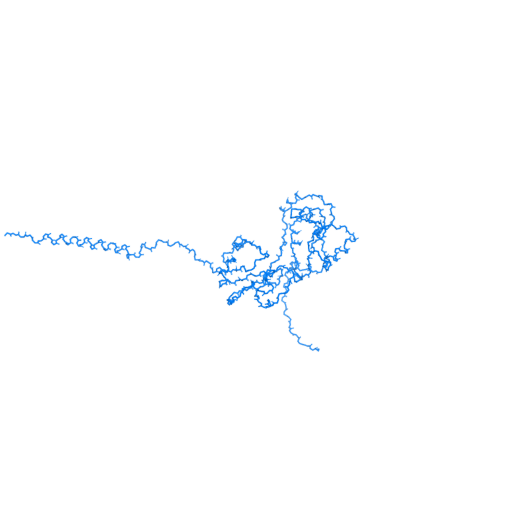1 144 ? -0.320 -7.307 -5.691 1.00 96.12 144 SER A N 1
ATOM 1176 C CA . SER A 1 144 ? -1.372 -6.772 -4.813 1.00 96.12 144 SER A CA 1
ATOM 1177 C C . SER A 1 144 ? -1.757 -7.733 -3.690 1.00 96.12 144 SER A C 1
ATOM 1179 O O . SER A 1 144 ? -1.292 -8.869 -3.635 1.00 96.12 144 SER A O 1
ATOM 1181 N N . TYR A 1 145 ? -2.666 -7.303 -2.812 1.00 93.56 145 TYR A N 1
ATOM 1182 C CA . TYR A 1 145 ? -3.225 -8.147 -1.751 1.00 93.56 145 TYR A CA 1
ATOM 1183 C C . TYR A 1 145 ? -4.146 -9.268 -2.265 1.00 93.56 145 TYR A C 1
ATOM 1185 O O . TYR A 1 145 ? -4.510 -10.163 -1.495 1.00 93.56 145 TYR A O 1
ATOM 1193 N N . ARG A 1 146 ? -4.594 -9.210 -3.528 1.00 94.44 146 ARG A N 1
ATOM 1194 C CA . ARG A 1 146 ? -5.514 -10.206 -4.081 1.00 94.44 146 ARG A CA 1
ATOM 1195 C C . ARG A 1 146 ? -4.803 -11.534 -4.295 1.00 94.44 146 ARG A C 1
ATOM 1197 O O . ARG A 1 146 ? -3.727 -11.589 -4.877 1.00 94.44 146 ARG A O 1
ATOM 1204 N N . LYS A 1 147 ? -5.466 -12.625 -3.911 1.00 93.44 147 LYS A N 1
ATOM 1205 C CA . LYS A 1 147 ? -4.916 -13.984 -4.045 1.00 93.44 147 LYS A CA 1
ATOM 1206 C C . LYS A 1 147 ? -4.793 -14.474 -5.484 1.00 93.44 147 LYS A C 1
ATOM 1208 O O . LYS A 1 147 ? -4.125 -15.472 -5.718 1.00 93.44 147 LYS A O 1
ATOM 1213 N N . ASP A 1 148 ? -5.497 -13.834 -6.409 1.00 95.06 148 ASP A N 1
ATOM 1214 C CA . ASP A 1 148 ? -5.448 -14.113 -7.844 1.00 95.06 148 ASP A CA 1
ATOM 1215 C C . ASP A 1 148 ? -4.633 -13.072 -8.626 1.00 95.06 148 ASP A C 1
ATOM 1217 O O . ASP A 1 148 ? -4.726 -13.032 -9.848 1.00 95.06 148 ASP A O 1
ATOM 1221 N N . ALA A 1 149 ? -3.835 -12.249 -7.938 1.00 96.56 149 ALA A N 1
ATOM 1222 C CA . ALA A 1 149 ? -2.768 -11.485 -8.573 1.00 96.56 149 ALA A CA 1
ATOM 1223 C C . ALA A 1 149 ? -1.593 -12.403 -8.948 1.00 96.56 149 ALA A C 1
ATOM 1225 O O . ALA A 1 149 ? -1.385 -13.436 -8.306 1.00 96.56 149 ALA A O 1
ATOM 1226 N N . ASP A 1 150 ? -0.796 -11.992 -9.935 1.00 97.31 150 ASP A N 1
ATOM 1227 C CA . ASP A 1 150 ? 0.410 -12.719 -10.356 1.00 97.31 150 ASP A CA 1
ATOM 1228 C C . ASP A 1 150 ? 1.397 -12.868 -9.188 1.00 97.31 150 ASP A C 1
ATOM 1230 O O . ASP A 1 150 ? 1.985 -13.929 -8.981 1.00 97.31 150 ASP A O 1
ATOM 1234 N N . VAL A 1 151 ? 1.524 -11.808 -8.380 1.00 95.56 151 VA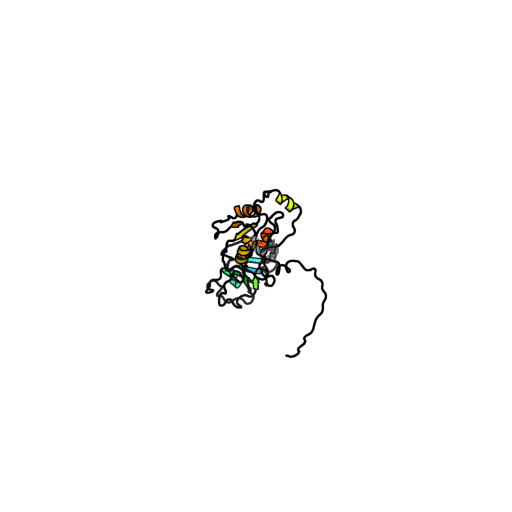L A N 1
ATOM 1235 C CA . VAL A 1 151 ? 2.279 -11.784 -7.126 1.00 95.56 151 VAL A CA 1
ATOM 1236 C C . VAL A 1 151 ? 1.358 -11.324 -5.992 1.00 95.56 151 VAL A C 1
ATOM 1238 O O . VAL A 1 151 ? 1.124 -10.134 -5.774 1.00 95.56 151 VAL A O 1
ATOM 1241 N N . SER A 1 152 ? 0.819 -12.288 -5.246 1.00 94.69 152 SER A N 1
ATOM 1242 C CA . SER A 1 152 ? -0.067 -12.031 -4.105 1.00 94.69 152 SER A CA 1
ATOM 1243 C C . SER A 1 152 ? 0.730 -11.708 -2.836 1.00 94.69 152 SER A C 1
ATOM 1245 O O . SER A 1 152 ? 1.319 -12.603 -2.227 1.00 94.69 152 SER A O 1
ATOM 1247 N N . VAL A 1 153 ? 0.656 -10.461 -2.367 1.00 90.88 153 VAL A N 1
ATOM 1248 C CA . VAL A 1 153 ? 1.284 -9.983 -1.124 1.00 90.88 153 VAL A CA 1
ATOM 1249 C C . VAL A 1 153 ? 0.205 -9.487 -0.151 1.00 90.88 153 VAL A C 1
ATOM 1251 O O . VAL A 1 153 ? -0.188 -8.319 -0.199 1.00 90.88 153 VAL A O 1
ATOM 1254 N N . PRO A 1 154 ? -0.331 -10.352 0.732 1.00 87.62 154 PRO A N 1
ATOM 1255 C CA . PRO A 1 154 ? -1.293 -9.917 1.738 1.00 87.62 154 PRO A CA 1
ATOM 1256 C C . PRO A 1 154 ? -0.615 -9.034 2.796 1.00 87.62 154 PRO A C 1
ATOM 1258 O O . PRO A 1 154 ? 0.568 -9.188 3.083 1.00 87.62 154 PRO A O 1
ATOM 1261 N N . TYR A 1 155 ? -1.396 -8.189 3.476 1.00 85.00 155 TYR A N 1
ATOM 1262 C CA . TYR A 1 155 ? -0.924 -7.346 4.591 1.00 85.00 155 TYR A CA 1
ATOM 1263 C C . TYR A 1 155 ? -0.352 -8.136 5.782 1.00 85.00 155 TYR A C 1
ATOM 1265 O O . TYR A 1 155 ? 0.267 -7.572 6.680 1.00 85.00 155 TYR A O 1
ATOM 1273 N N . GLY A 1 156 ? -0.580 -9.447 5.810 1.00 81.38 156 GLY A N 1
ATOM 1274 C CA . GLY A 1 156 ? 0.219 -10.385 6.580 1.00 81.38 156 GLY A CA 1
ATOM 1275 C C . GLY A 1 156 ? -0.495 -11.715 6.799 1.00 81.38 156 GLY A C 1
ATOM 1276 O O . GLY A 1 156 ? -1.575 -11.972 6.260 1.00 81.38 156 GLY A O 1
ATOM 1277 N N . SER A 1 157 ? 0.124 -12.576 7.601 1.00 72.00 157 SER A N 1
ATOM 1278 C CA . SER A 1 157 ? -0.315 -13.952 7.830 1.00 72.00 157 SER A CA 1
ATOM 1279 C C . SER A 1 157 ? -0.720 -14.204 9.278 1.00 72.00 157 SER A C 1
ATOM 1281 O O . SER A 1 157 ? -0.182 -13.617 10.215 1.00 72.00 157 SER A O 1
ATOM 1283 N N . LEU A 1 158 ? -1.658 -15.131 9.468 1.00 71.31 158 LEU A N 1
ATOM 1284 C CA . LEU A 1 158 ? -1.957 -15.673 10.788 1.00 71.31 158 LEU A CA 1
ATOM 1285 C C . LEU A 1 158 ? -0.993 -16.821 11.071 1.00 71.31 158 LEU A C 1
ATOM 1287 O O . LEU A 1 158 ? -1.050 -17.839 10.384 1.00 71.31 158 LEU A O 1
ATOM 1291 N N . VAL A 1 159 ? -0.136 -16.659 12.075 1.00 69.56 159 VAL A N 1
ATOM 1292 C CA . VAL A 1 159 ? 0.736 -17.731 12.564 1.00 69.56 159 VAL A CA 1
ATOM 1293 C C . VAL A 1 159 ? 0.130 -18.358 13.823 1.00 69.56 159 VAL A C 1
ATOM 1295 O O . VAL A 1 159 ? -0.464 -17.634 14.630 1.00 69.56 159 VAL A O 1
ATOM 1298 N N . PRO A 1 160 ? 0.212 -19.689 13.995 1.00 68.56 160 PRO A N 1
ATOM 1299 C CA . PRO A 1 160 ? -0.134 -20.327 15.257 1.00 68.56 160 PRO A CA 1
ATOM 1300 C C . PRO A 1 160 ? 0.708 -19.748 16.394 1.00 68.56 160 PRO A C 1
ATOM 1302 O O . PRO A 1 160 ? 1.900 -19.504 16.227 1.00 68.56 160 PRO A O 1
ATOM 1305 N N . VAL A 1 161 ? 0.077 -19.533 17.543 1.00 66.19 161 VAL A N 1
ATOM 1306 C CA . VAL A 1 161 ? 0.756 -19.083 18.759 1.00 66.19 161 VAL A CA 1
ATOM 1307 C C . VAL A 1 161 ? 1.425 -20.304 19.398 1.00 66.19 161 VAL A C 1
ATOM 1309 O O . VAL A 1 161 ? 0.754 -21.318 19.605 1.00 66.19 161 VAL A O 1
ATOM 1312 N N . ASP A 1 162 ? 2.730 -20.233 19.668 1.00 66.50 162 ASP A N 1
ATOM 1313 C CA . ASP A 1 162 ? 3.441 -21.251 20.444 1.00 66.50 162 ASP A CA 1
ATOM 1314 C C . ASP A 1 162 ? 3.397 -20.926 21.949 1.00 66.50 162 ASP A C 1
ATOM 1316 O O . ASP A 1 162 ? 3.014 -19.830 22.359 1.00 66.50 162 ASP A O 1
ATOM 1320 N N . ARG A 1 163 ? 3.765 -21.893 22.799 1.00 57.62 163 ARG A N 1
ATOM 1321 C CA . ARG A 1 163 ? 3.704 -21.725 24.263 1.00 57.62 163 ARG A CA 1
ATOM 1322 C C . ARG A 1 163 ? 4.625 -20.615 24.787 1.00 57.62 163 ARG A C 1
ATOM 1324 O O . ARG A 1 163 ? 4.316 -20.032 25.812 1.00 57.62 163 ARG A O 1
ATOM 1331 N N . ARG A 1 164 ? 5.709 -20.276 24.077 1.00 57.22 164 ARG A N 1
ATOM 1332 C CA . ARG A 1 164 ? 6.638 -19.195 24.470 1.00 57.22 164 ARG A CA 1
ATOM 1333 C C . ARG A 1 164 ? 6.007 -17.812 24.332 1.00 57.22 164 ARG A C 1
ATOM 1335 O O . ARG A 1 164 ? 6.420 -16.865 24.989 1.00 57.22 164 ARG A O 1
ATOM 1342 N N . PHE A 1 165 ? 4.996 -17.688 23.480 1.00 53.31 165 PHE A N 1
ATOM 1343 C CA . PHE A 1 165 ? 4.244 -16.454 23.324 1.00 53.31 165 PHE A CA 1
ATOM 1344 C C . PHE A 1 165 ? 3.233 -16.227 24.461 1.00 53.31 165 PHE A C 1
ATOM 1346 O O . PHE A 1 165 ? 2.785 -15.097 24.639 1.00 53.31 165 PHE A O 1
ATOM 1353 N N . GLU A 1 166 ? 2.866 -17.261 25.232 1.00 51.62 166 GLU A N 1
ATOM 1354 C CA . GLU A 1 166 ? 2.026 -17.094 26.428 1.00 51.62 166 GLU A CA 1
ATOM 1355 C C . GLU A 1 166 ? 2.764 -16.290 27.508 1.00 51.62 166 GLU A C 1
ATOM 1357 O O . GLU A 1 166 ? 2.160 -15.390 28.088 1.00 51.62 166 GLU A O 1
ATOM 1362 N N . ASP A 1 167 ? 4.076 -16.500 27.654 1.00 51.09 167 ASP A N 1
ATOM 1363 C CA . ASP A 1 167 ? 4.946 -15.777 28.596 1.00 51.09 167 ASP A CA 1
ATOM 1364 C C . ASP A 1 167 ? 5.086 -14.278 28.243 1.00 51.09 167 ASP A C 1
ATOM 1366 O O . ASP A 1 167 ? 5.236 -13.423 29.113 1.00 51.09 167 ASP A O 1
ATOM 1370 N N . PHE A 1 168 ? 4.959 -13.907 26.960 1.00 51.53 168 PHE A N 1
ATOM 1371 C CA . PHE A 1 168 ? 4.955 -12.498 26.524 1.00 51.53 168 PHE A CA 1
ATOM 1372 C C . PHE A 1 168 ? 3.681 -11.741 26.956 1.00 51.53 168 PHE A C 1
ATOM 1374 O O . PHE A 1 168 ? 3.620 -10.511 26.893 1.00 51.53 168 PHE A O 1
ATOM 1381 N N . LEU A 1 169 ? 2.630 -12.451 27.378 1.00 51.97 169 LEU A N 1
ATOM 1382 C CA . LEU A 1 169 ? 1.346 -11.855 27.759 1.00 51.97 169 LEU A CA 1
ATOM 1383 C C . LEU A 1 169 ? 1.297 -11.401 29.222 1.00 51.97 169 LEU A C 1
ATOM 1385 O O . LEU A 1 169 ? 0.338 -10.718 29.586 1.00 51.97 169 LEU A O 1
ATOM 1389 N N . ASP A 1 170 ? 2.313 -11.726 30.021 1.00 52.44 170 ASP A N 1
ATOM 1390 C CA . ASP A 1 170 ? 2.399 -11.362 31.441 1.00 52.44 170 ASP A CA 1
ATOM 1391 C C . ASP A 1 170 ? 2.703 -9.870 31.673 1.00 52.44 170 ASP A C 1
ATOM 1393 O O . ASP A 1 170 ? 2.511 -9.362 32.774 1.00 52.44 170 ASP A O 1
ATOM 1397 N N . GLY A 1 171 ? 3.098 -9.132 30.627 1.00 51.09 171 GLY A N 1
ATOM 1398 C CA . GLY A 1 171 ? 3.307 -7.677 30.668 1.00 51.09 171 GLY A CA 1
ATOM 1399 C C . GLY A 1 171 ? 2.112 -6.827 30.214 1.00 51.09 171 GLY A C 1
ATOM 1400 O O . GLY A 1 171 ? 2.237 -5.608 30.112 1.00 51.09 171 GLY A O 1
ATOM 1401 N N . VAL A 1 172 ? 0.965 -7.432 29.876 1.00 55.22 172 VAL A N 1
ATOM 1402 C CA . VAL A 1 172 ? -0.225 -6.691 29.419 1.00 55.22 172 VAL A CA 1
ATOM 1403 C C . VAL A 1 172 ? -1.106 -6.353 30.627 1.00 55.22 172 VAL A C 1
ATOM 1405 O O . VAL A 1 172 ? -1.518 -7.285 31.320 1.00 55.22 172 VAL A O 1
ATOM 1408 N N . PRO A 1 173 ? -1.457 -5.070 30.867 1.00 54.38 173 PRO A N 1
ATOM 1409 C CA . PRO A 1 173 ? -2.314 -4.680 31.984 1.00 54.38 173 PRO A CA 1
ATOM 1410 C C . PRO A 1 173 ? -3.593 -5.527 32.032 1.00 54.38 173 PRO A C 1
ATOM 1412 O O . PRO A 1 173 ? -4.303 -5.670 31.032 1.00 54.38 173 PRO A O 1
ATOM 1415 N N . SER A 1 174 ? -3.860 -6.134 33.190 1.00 59.19 174 SER A N 1
ATOM 1416 C CA . SER A 1 174 ? -4.963 -7.081 33.399 1.00 59.19 174 SER A CA 1
ATOM 1417 C C . SER A 1 174 ? -6.342 -6.411 33.383 1.00 59.19 174 SER A C 1
ATOM 1419 O O . SER A 1 174 ? -7.356 -7.073 33.137 1.00 59.19 174 SER A O 1
ATOM 1421 N N . GLU A 1 175 ? -6.393 -5.098 33.600 1.00 70.38 175 GLU A N 1
ATOM 1422 C CA . GLU A 1 175 ? -7.635 -4.354 33.762 1.00 70.38 175 GLU A CA 1
ATOM 1423 C C . GLU A 1 175 ? -8.144 -3.800 32.426 1.00 70.38 175 GLU A C 1
ATOM 1425 O O . GLU A 1 175 ? -7.666 -2.802 31.894 1.00 70.38 175 GLU A O 1
ATOM 1430 N N . LYS A 1 176 ? -9.152 -4.481 31.869 1.00 80.38 176 LYS A N 1
ATOM 1431 C CA . LYS A 1 176 ? -9.911 -4.019 30.698 1.00 80.38 176 LYS A CA 1
ATOM 1432 C C . LYS A 1 176 ? -11.182 -3.316 31.158 1.00 80.38 176 LYS A C 1
ATOM 1434 O O . LYS A 1 176 ? -12.168 -3.986 31.487 1.00 80.38 176 LYS A O 1
ATOM 1439 N N . ASP A 1 177 ? -11.178 -1.991 31.141 1.00 86.56 177 ASP A N 1
ATOM 1440 C CA . ASP A 1 177 ? -12.284 -1.135 31.581 1.00 86.56 177 ASP A CA 1
ATOM 1441 C C . ASP A 1 177 ? -13.287 -0.819 30.453 1.00 86.56 177 ASP A C 1
ATOM 1443 O O . ASP A 1 177 ? -14.473 -0.597 30.709 1.00 86.56 177 ASP A O 1
ATOM 1447 N N . LYS A 1 178 ? -12.859 -0.869 29.184 1.00 90.81 178 LYS A N 1
ATOM 1448 C CA . LYS A 1 178 ? -13.708 -0.544 28.023 1.00 90.81 178 LYS A CA 1
ATOM 1449 C C . LYS A 1 178 ? -14.282 -1.796 27.375 1.00 90.81 178 LYS A C 1
ATOM 1451 O O . LYS A 1 178 ? -13.584 -2.774 27.110 1.00 90.81 178 LYS A O 1
ATOM 1456 N N . LEU A 1 179 ? -15.573 -1.773 27.038 1.00 89.88 179 LEU A N 1
ATOM 1457 C CA . LEU A 1 179 ? -16.207 -2.910 26.362 1.00 89.88 179 LEU A CA 1
ATOM 1458 C C . LEU A 1 179 ? -15.752 -3.024 24.903 1.00 89.88 179 LEU A C 1
ATOM 1460 O O . LEU A 1 179 ? -15.222 -4.060 24.514 1.00 89.88 179 LEU A O 1
ATOM 1464 N N . VAL A 1 180 ? -15.955 -1.981 24.098 1.00 92.56 180 VAL A N 1
ATOM 1465 C CA . VAL A 1 180 ? -15.618 -1.976 22.668 1.00 92.56 180 VAL A CA 1
ATOM 1466 C C . VAL A 1 180 ? -14.845 -0.717 22.322 1.00 92.56 180 VAL A C 1
ATOM 1468 O O . VAL A 1 180 ? -15.264 0.377 22.694 1.00 92.56 180 VAL A O 1
ATOM 1471 N N . CYS A 1 181 ? -13.767 -0.870 21.559 1.00 92.50 181 CYS A N 1
ATOM 1472 C CA . CYS A 1 181 ? -13.008 0.250 21.016 1.00 92.50 181 CYS A CA 1
ATOM 1473 C C . CYS A 1 181 ? -12.894 0.194 19.502 1.00 92.50 181 CYS A C 1
ATOM 1475 O O . CYS A 1 181 ? -12.890 -0.879 18.890 1.00 92.50 181 CYS A O 1
ATOM 1477 N N . TRP A 1 182 ? -12.786 1.371 18.901 1.00 93.06 182 TRP A N 1
ATOM 1478 C CA . TRP A 1 182 ? -12.615 1.525 17.470 1.00 93.06 182 TRP A CA 1
ATOM 1479 C C . TRP A 1 182 ? -11.729 2.729 17.168 1.00 93.06 182 TRP A C 1
ATOM 1481 O O . TRP A 1 182 ? -12.059 3.847 17.547 1.00 93.06 182 TRP A O 1
ATOM 1491 N N . ILE A 1 183 ? -10.604 2.501 16.490 1.00 91.12 183 ILE A N 1
ATOM 1492 C CA . ILE A 1 183 ? -9.726 3.575 16.010 1.00 91.12 183 ILE A CA 1
ATOM 1493 C C . ILE A 1 183 ? -9.939 3.682 14.502 1.00 91.12 183 ILE A C 1
ATOM 1495 O O . ILE A 1 183 ? -9.787 2.691 13.781 1.00 91.12 183 ILE A O 1
ATOM 1499 N N . VAL A 1 184 ? -10.328 4.863 14.028 1.00 89.88 184 VAL A N 1
ATOM 1500 C CA . VAL A 1 184 ? -10.684 5.114 12.631 1.00 89.88 184 VAL A CA 1
ATOM 1501 C C . VAL A 1 184 ? -10.175 6.483 12.182 1.00 89.88 184 VAL A C 1
ATOM 1503 O O . VAL A 1 184 ? -10.562 7.510 12.719 1.00 89.88 184 VAL A O 1
ATOM 1506 N N . SER A 1 185 ? -9.312 6.500 11.167 1.00 82.00 185 SER A N 1
ATOM 1507 C CA . SER A 1 185 ? -8.740 7.735 10.608 1.00 82.00 185 SER A CA 1
ATOM 1508 C C . SER A 1 185 ? -9.485 8.242 9.367 1.00 82.00 185 SER A C 1
ATOM 1510 O O . SER A 1 185 ? -9.696 9.436 9.215 1.00 82.00 185 SER A O 1
ATOM 1512 N N . ASN A 1 186 ? -9.947 7.345 8.490 1.00 82.00 186 ASN A N 1
ATOM 1513 C CA . ASN A 1 186 ? -10.686 7.707 7.269 1.00 82.00 186 ASN A CA 1
ATOM 1514 C C . ASN A 1 186 ? -12.214 7.712 7.511 1.00 82.00 186 ASN A C 1
ATOM 1516 O O . ASN A 1 186 ? -12.933 6.783 7.126 1.00 82.00 186 ASN A O 1
ATOM 1520 N N . TYR A 1 187 ? -12.716 8.715 8.224 1.00 84.38 187 TYR A N 1
ATOM 1521 C CA . TYR A 1 187 ? -14.151 8.851 8.477 1.00 84.38 187 TYR A CA 1
ATOM 1522 C C . TYR A 1 187 ? -14.874 9.382 7.235 1.00 84.38 187 TYR A C 1
ATOM 1524 O O . TYR A 1 187 ? -14.552 10.468 6.763 1.00 84.38 187 TYR A O 1
ATOM 1532 N N . LYS A 1 188 ? -15.877 8.640 6.744 1.00 85.50 188 LYS A N 1
ATOM 1533 C CA . LYS A 1 188 ? -16.835 9.133 5.746 1.00 85.50 188 LYS A CA 1
ATOM 1534 C C . LYS A 1 188 ? -18.223 8.510 5.962 1.00 85.50 188 LYS A C 1
ATOM 1536 O O . LYS A 1 188 ? -18.281 7.276 6.055 1.00 85.50 188 LYS A O 1
ATOM 1541 N N . PRO A 1 189 ? -19.312 9.298 6.071 1.00 83.31 189 PRO A N 1
ATOM 1542 C CA . PRO A 1 189 ? -20.656 8.793 6.385 1.00 83.31 189 PRO A CA 1
ATOM 1543 C C . PRO A 1 189 ? -21.158 7.674 5.458 1.00 83.31 189 PRO A C 1
ATOM 1545 O O . PRO A 1 189 ? -21.858 6.762 5.896 1.00 83.31 189 PRO A O 1
ATOM 1548 N N . GLU A 1 190 ? -20.763 7.710 4.189 1.00 85.44 190 GLU A N 1
ATOM 1549 C CA . GLU A 1 190 ? -21.135 6.755 3.147 1.00 85.44 190 GLU A CA 1
ATOM 1550 C C . GLU A 1 190 ? -20.468 5.379 3.295 1.00 85.44 190 GLU A C 1
ATOM 1552 O O . GLU A 1 190 ? -20.921 4.395 2.705 1.00 85.44 190 GLU A O 1
ATOM 1557 N N . HIS A 1 191 ? -19.403 5.258 4.094 1.00 88.31 191 HIS A N 1
ATOM 1558 C CA . HIS A 1 191 ? -18.746 3.971 4.286 1.00 88.31 191 HIS A CA 1
ATOM 1559 C C . HIS A 1 191 ? -19.653 3.003 5.060 1.00 88.31 191 HIS A C 1
ATOM 1561 O O . HIS A 1 191 ? -20.120 3.303 6.161 1.00 88.31 191 HIS A O 1
ATOM 1567 N N . ARG A 1 192 ? -19.790 1.763 4.567 1.00 89.25 192 ARG A N 1
ATOM 1568 C CA . ARG A 1 192 ? -20.559 0.689 5.237 1.00 89.25 192 ARG A CA 1
ATOM 1569 C C . ARG A 1 192 ? -20.182 0.488 6.710 1.00 89.25 192 ARG A C 1
ATOM 1571 O O . ARG A 1 192 ? -21.038 0.193 7.540 1.00 89.25 192 ARG A O 1
ATOM 1578 N N . ARG A 1 193 ? -18.905 0.677 7.059 1.00 90.25 193 ARG A N 1
ATOM 1579 C CA . ARG A 1 193 ? -18.417 0.591 8.446 1.00 90.25 193 ARG A CA 1
ATOM 1580 C C . ARG A 1 193 ? -19.011 1.659 9.365 1.00 90.25 193 ARG A C 1
ATOM 1582 O O . ARG A 1 193 ? -19.223 1.380 10.541 1.00 90.25 193 ARG A O 1
ATOM 1589 N N . MET A 1 194 ? -19.289 2.851 8.831 1.00 90.44 194 MET A N 1
ATOM 1590 C CA . MET A 1 194 ? -19.923 3.929 9.585 1.00 90.44 194 MET A CA 1
ATOM 1591 C C . MET A 1 194 ? -21.397 3.628 9.805 1.00 90.44 194 MET A C 1
ATOM 1593 O O . MET A 1 194 ? -21.861 3.698 10.935 1.00 90.44 194 MET A O 1
ATOM 1597 N N . GLN A 1 195 ? -22.103 3.188 8.761 1.00 91.44 195 GLN A N 1
ATOM 1598 C CA . GLN A 1 195 ? -23.497 2.754 8.876 1.00 91.44 195 GLN A CA 1
ATOM 1599 C C . GLN A 1 195 ? -23.652 1.644 9.925 1.00 91.44 195 GLN A C 1
ATOM 1601 O O . GLN A 1 195 ? -24.543 1.703 10.769 1.00 91.44 195 GLN A O 1
ATOM 1606 N N . TYR A 1 196 ? -22.743 0.662 9.926 1.00 92.19 196 TYR A N 1
ATOM 1607 C CA . TYR A 1 196 ? -22.732 -0.402 10.930 1.00 92.19 196 TYR A CA 1
ATOM 1608 C C . TYR A 1 196 ? -22.469 0.131 12.346 1.00 92.19 196 TYR A C 1
ATOM 1610 O O . TYR A 1 196 ? -23.166 -0.247 13.287 1.00 92.19 196 TYR A O 1
ATOM 1618 N N . TYR A 1 197 ? -21.488 1.024 12.506 1.00 92.88 197 TYR A N 1
ATOM 1619 C CA . TYR A 1 197 ? -21.211 1.683 13.782 1.00 92.88 197 TYR A CA 1
ATOM 1620 C C . TYR A 1 197 ? -22.426 2.457 14.314 1.00 92.88 197 TYR A C 1
ATOM 1622 O O . TYR A 1 197 ? -22.769 2.293 15.483 1.00 92.88 197 TYR A O 1
ATOM 1630 N N . GLU A 1 198 ? -23.109 3.231 13.466 1.00 92.69 198 GLU A N 1
ATOM 1631 C CA . GLU A 1 198 ? -24.291 4.016 13.846 1.00 92.69 198 GLU A CA 1
ATOM 1632 C C . GLU A 1 198 ? -25.459 3.143 14.318 1.00 92.69 198 GLU A C 1
ATOM 1634 O O . GLU A 1 198 ? -26.206 3.533 15.215 1.00 92.69 198 GLU A O 1
ATOM 1639 N N . GLN A 1 199 ? -25.609 1.931 13.775 1.00 94.56 199 GLN A N 1
ATOM 1640 C CA . GLN A 1 199 ? -26.593 0.978 14.294 1.00 94.56 199 GLN A CA 1
ATOM 1641 C C . GLN A 1 199 ? -26.131 0.329 15.601 1.00 94.56 199 GLN A C 1
ATOM 1643 O O . GLN A 1 199 ? -26.920 0.202 16.534 1.00 94.56 199 GLN A O 1
ATOM 1648 N N . LEU A 1 200 ? -24.856 -0.056 15.701 1.00 93.56 200 LEU A N 1
ATOM 1649 C CA . LEU A 1 200 ? -24.334 -0.773 16.864 1.00 93.56 200 LEU A CA 1
ATOM 1650 C C . LEU A 1 200 ? -24.251 0.110 18.120 1.00 93.56 200 LEU A C 1
ATOM 1652 O O . LEU A 1 200 ? -24.567 -0.355 19.217 1.00 93.56 200 LEU A O 1
ATOM 1656 N N . ARG A 1 201 ? -23.880 1.389 17.971 1.00 94.56 201 ARG A N 1
ATOM 1657 C CA . ARG A 1 201 ? -23.727 2.334 19.094 1.00 94.56 201 ARG A CA 1
ATOM 1658 C C . ARG A 1 201 ? -25.025 2.618 19.855 1.00 94.56 201 ARG A C 1
ATOM 1660 O O . ARG A 1 201 ? -24.969 3.138 20.962 1.00 94.56 201 ARG A O 1
ATOM 1667 N N . LYS A 1 202 ? -26.185 2.287 19.274 1.00 96.75 202 LYS A N 1
ATOM 1668 C CA . LYS A 1 202 ? -27.502 2.408 19.925 1.00 96.75 202 LYS A CA 1
ATOM 1669 C C . LYS A 1 202 ? -27.689 1.399 21.058 1.00 96.75 202 LYS A C 1
ATOM 1671 O O . LYS A 1 202 ? -28.469 1.650 21.966 1.00 96.75 202 LYS A O 1
ATOM 1676 N N . TYR A 1 203 ? -26.984 0.269 20.994 1.00 96.50 203 TYR A N 1
ATOM 1677 C CA . TYR A 1 203 ? -27.167 -0.857 21.912 1.00 96.50 203 TYR A CA 1
ATOM 1678 C C . TYR A 1 203 ? -25.980 -1.061 22.852 1.00 96.50 203 TYR A C 1
ATOM 1680 O O . TYR A 1 203 ? -26.140 -1.615 23.935 1.00 96.50 203 TYR A O 1
ATOM 1688 N N . ILE A 1 204 ? -24.782 -0.633 22.447 1.00 94.69 204 ILE A N 1
ATOM 1689 C CA . ILE A 1 204 ? -23.564 -0.771 23.244 1.00 94.69 204 ILE A CA 1
ATOM 1690 C C . ILE A 1 204 ? -22.715 0.496 23.180 1.00 94.69 204 ILE A C 1
ATOM 1692 O O . ILE A 1 204 ? -22.619 1.156 22.146 1.00 94.69 204 ILE A O 1
ATOM 1696 N N . ARG A 1 205 ? -22.025 0.808 24.280 1.00 94.44 205 ARG A N 1
ATOM 1697 C CA . ARG A 1 205 ? -21.041 1.892 24.305 1.00 94.44 205 ARG A CA 1
ATOM 1698 C C . ARG A 1 205 ? -19.789 1.482 23.528 1.00 94.44 205 ARG A C 1
ATOM 1700 O O . ARG A 1 205 ? -19.136 0.495 23.869 1.00 94.44 205 ARG A O 1
ATOM 1707 N N . ILE A 1 206 ? -19.437 2.274 22.517 1.00 94.75 206 ILE A N 1
ATOM 1708 C CA . ILE A 1 206 ? -18.229 2.099 21.703 1.00 94.75 206 ILE A CA 1
ATOM 1709 C C . ILE A 1 206 ? -17.320 3.309 21.931 1.00 94.75 206 ILE A C 1
ATOM 1711 O O . ILE A 1 206 ? -17.729 4.447 21.716 1.00 94.75 206 ILE A O 1
ATOM 1715 N N . HIS A 1 207 ? -16.084 3.069 22.361 1.00 94.19 207 HIS A N 1
ATOM 1716 C CA . HIS A 1 207 ? -15.067 4.106 22.503 1.00 94.19 207 HIS A CA 1
ATOM 1717 C C . HIS A 1 207 ? -14.385 4.326 21.154 1.00 94.19 207 HIS A C 1
ATOM 1719 O O . HIS A 1 207 ? -13.650 3.460 20.676 1.00 94.19 207 HIS A O 1
ATOM 1725 N N . VAL A 1 208 ? -14.663 5.471 20.533 1.00 94.06 208 VAL A N 1
ATOM 1726 C CA . VAL A 1 208 ? -14.134 5.811 19.211 1.00 94.06 208 VAL A CA 1
ATOM 1727 C C . VAL A 1 208 ? -12.983 6.799 19.326 1.00 94.06 208 VAL A C 1
ATOM 1729 O O . VAL A 1 208 ? -13.031 7.730 20.131 1.00 94.06 208 VAL A O 1
ATOM 1732 N N . TYR A 1 209 ? -11.967 6.565 18.508 1.00 92.94 209 TYR A N 1
ATOM 1733 C CA . TYR A 1 209 ? -10.737 7.332 18.426 1.00 92.94 209 TYR A CA 1
ATOM 1734 C C . TYR A 1 209 ? -10.411 7.629 16.961 1.00 92.94 209 TYR A C 1
ATOM 1736 O O . TYR A 1 209 ? -10.733 6.836 16.073 1.00 92.94 209 TYR A O 1
ATOM 1744 N N . GLY A 1 210 ? -9.743 8.748 16.720 1.00 89.56 210 GLY A N 1
ATOM 1745 C CA . GLY A 1 210 ? -9.359 9.240 15.404 1.00 89.56 210 GLY A CA 1
ATOM 1746 C C . GLY A 1 210 ? -9.554 10.745 15.274 1.00 89.56 210 GLY A C 1
ATOM 1747 O O . GLY A 1 210 ? -10.243 11.366 16.083 1.00 89.56 210 GLY A O 1
ATOM 1748 N N . ASP A 1 211 ? -8.963 11.310 14.225 1.00 86.44 211 ASP A N 1
ATOM 1749 C CA . ASP A 1 211 ? -8.984 12.744 13.918 1.00 86.44 211 ASP A CA 1
ATOM 1750 C C . ASP A 1 211 ? -10.392 13.334 13.910 1.00 86.44 211 ASP A C 1
ATOM 1752 O O . ASP A 1 211 ? -10.635 14.352 14.545 1.00 86.44 211 ASP A O 1
ATOM 1756 N N . PHE A 1 212 ? -11.337 12.650 13.259 1.00 85.94 212 PHE A N 1
ATOM 1757 C CA . PHE A 1 212 ? -12.730 13.097 13.168 1.00 85.94 212 PHE A CA 1
ATOM 1758 C C . PHE A 1 212 ? -13.419 13.230 14.537 1.00 85.94 212 PHE A C 1
ATOM 1760 O O . PHE A 1 212 ? -14.384 13.970 14.680 1.00 85.94 212 PHE A O 1
ATOM 1767 N N . PHE A 1 213 ? -12.937 12.503 15.545 1.00 85.56 213 PHE A N 1
ATOM 1768 C CA . PHE A 1 213 ? -13.496 12.498 16.896 1.00 85.56 213 PHE A CA 1
ATOM 1769 C C . PHE A 1 213 ? -12.658 13.314 17.884 1.00 85.56 213 PHE A C 1
ATOM 1771 O O . PHE A 1 213 ? -12.843 13.145 19.089 1.00 85.56 213 PHE A O 1
ATOM 1778 N N . GLU A 1 214 ? -11.707 14.116 17.390 1.00 85.75 214 GLU A N 1
ATOM 1779 C CA . GLU A 1 214 ? -10.768 14.912 18.197 1.00 85.75 214 GLU A CA 1
ATOM 1780 C C . GLU A 1 214 ? -10.009 14.067 19.235 1.00 85.75 214 GLU A C 1
ATOM 1782 O O . GLU A 1 214 ? -9.618 14.522 20.307 1.00 85.75 214 GLU A O 1
ATOM 1787 N N . LYS A 1 215 ? -9.802 12.788 18.910 1.00 90.00 215 LYS A N 1
ATOM 1788 C CA . LYS A 1 215 ? -9.167 11.788 19.773 1.00 90.00 215 LYS A CA 1
ATOM 1789 C C . LYS A 1 215 ? -8.081 11.077 18.995 1.00 90.00 215 LYS A C 1
ATOM 1791 O O . LYS A 1 215 ? -8.184 9.876 18.731 1.00 90.00 215 LYS A O 1
ATOM 1796 N N . ARG A 1 216 ? -7.084 11.844 18.551 1.00 88.94 216 ARG A N 1
ATOM 1797 C CA . ARG A 1 216 ? -5.893 11.282 17.908 1.00 88.94 216 ARG A CA 1
ATOM 1798 C C . ARG A 1 216 ? -5.217 10.307 18.864 1.00 88.94 216 ARG A C 1
ATOM 1800 O O . ARG A 1 216 ? -5.265 10.496 20.072 1.00 88.94 216 ARG A O 1
ATOM 1807 N N . VAL A 1 217 ? -4.655 9.250 18.298 1.00 87.69 217 VAL A N 1
ATOM 1808 C CA . VAL A 1 217 ? -3.944 8.211 19.043 1.00 87.69 217 VAL A CA 1
ATOM 1809 C C . VAL A 1 217 ? -2.573 8.101 18.410 1.00 87.69 217 VAL A C 1
ATOM 1811 O O . VAL A 1 217 ? -2.485 7.838 17.206 1.00 87.69 217 VAL A O 1
ATOM 1814 N N . SER A 1 218 ? -1.528 8.344 19.194 1.00 87.75 218 SER A N 1
ATOM 1815 C CA . SER A 1 218 ? -0.149 8.153 18.751 1.00 87.75 218 SER A CA 1
ATOM 1816 C C . SER A 1 218 ? 0.174 6.661 18.577 1.00 87.75 218 SER A C 1
ATOM 1818 O O . SER A 1 218 ? -0.578 5.782 19.009 1.00 87.75 218 SER A O 1
ATOM 1820 N N . GLU A 1 219 ? 1.302 6.339 17.939 1.00 80.25 219 GLU A N 1
ATOM 1821 C CA . GLU A 1 219 ? 1.748 4.942 17.832 1.00 80.25 219 GLU A CA 1
ATOM 1822 C C . GLU A 1 219 ? 2.036 4.309 19.201 1.00 80.25 219 GLU A C 1
ATOM 1824 O O . GLU A 1 219 ? 1.794 3.114 19.396 1.00 80.25 219 GLU A O 1
ATOM 1829 N N . GLU A 1 220 ? 2.504 5.115 20.155 1.00 81.00 220 GLU A N 1
ATOM 1830 C CA . GLU A 1 220 ? 2.784 4.705 21.532 1.00 81.00 220 GLU A CA 1
ATOM 1831 C C . GLU A 1 220 ? 1.476 4.381 22.269 1.00 81.00 220 GLU A C 1
ATOM 1833 O O . GLU A 1 220 ? 1.304 3.274 22.782 1.00 81.00 220 GLU A O 1
ATOM 1838 N N . GLU A 1 221 ? 0.495 5.286 22.198 1.00 84.38 221 GLU A N 1
ATOM 1839 C CA . GLU A 1 221 ? -0.817 5.147 22.845 1.00 84.38 221 GLU A CA 1
ATOM 1840 C C . GLU A 1 221 ? -1.683 4.049 22.219 1.00 84.38 221 GLU A C 1
ATOM 1842 O O . GLU A 1 221 ? -2.601 3.519 22.852 1.00 84.38 221 GLU A O 1
ATOM 1847 N N . TYR A 1 222 ? -1.431 3.693 20.957 1.00 83.69 222 TYR A N 1
ATOM 1848 C CA . TYR A 1 222 ? -2.237 2.716 20.232 1.00 83.69 222 TYR A CA 1
ATOM 1849 C C . TYR A 1 222 ? -2.327 1.381 20.977 1.00 83.69 222 TYR A C 1
ATOM 1851 O O . TYR A 1 222 ? -3.398 0.765 21.030 1.00 83.69 222 TYR A O 1
ATOM 1859 N N . LYS A 1 223 ? -1.214 0.924 21.566 1.00 80.94 223 LYS A N 1
ATOM 1860 C CA . LYS A 1 223 ? -1.186 -0.328 22.331 1.00 80.94 223 LYS A CA 1
ATOM 1861 C C . LYS A 1 223 ? -2.046 -0.229 23.589 1.00 80.94 223 LYS A C 1
ATOM 1863 O O . LYS A 1 223 ? -2.784 -1.178 23.848 1.00 80.94 223 LYS A O 1
ATOM 1868 N N . ASP A 1 224 ? -2.013 0.904 24.280 1.00 82.75 224 ASP A N 1
ATOM 1869 C CA . ASP A 1 224 ? -2.734 1.141 25.535 1.00 82.75 224 ASP A CA 1
ATOM 1870 C C . ASP A 1 224 ? -4.238 1.289 25.312 1.00 82.75 224 ASP A C 1
ATOM 1872 O O . ASP A 1 224 ? -5.063 0.670 25.991 1.00 82.75 224 ASP A O 1
ATOM 1876 N N . VAL A 1 225 ? -4.624 2.035 24.272 1.00 85.25 225 VAL A N 1
ATOM 1877 C CA . VAL A 1 225 ? -6.025 2.124 23.858 1.00 85.25 225 VAL A CA 1
ATOM 1878 C C . VAL A 1 225 ? -6.547 0.732 23.538 1.00 85.25 225 VAL A C 1
ATOM 1880 O O . VAL A 1 225 ? -7.594 0.349 24.044 1.00 85.25 225 VAL A O 1
ATOM 1883 N N . VAL A 1 226 ? -5.829 -0.058 22.740 1.00 82.81 226 VAL A N 1
ATOM 1884 C CA . VAL A 1 226 ? -6.288 -1.399 22.359 1.00 82.81 226 VAL A CA 1
ATOM 1885 C C . VAL A 1 226 ? -6.297 -2.368 23.547 1.00 82.81 226 VAL A C 1
ATOM 1887 O O . VAL A 1 226 ? -7.217 -3.185 23.637 1.00 82.81 226 VAL A O 1
ATOM 1890 N N . SER A 1 227 ? -5.303 -2.315 24.438 1.00 81.50 227 SER A N 1
ATOM 1891 C CA . SER A 1 227 ? -5.199 -3.215 25.595 1.00 81.50 227 SER A CA 1
ATOM 1892 C C . SER A 1 227 ? -6.300 -2.960 26.625 1.00 81.50 227 SER A C 1
ATOM 1894 O O . SER A 1 227 ? -6.811 -3.931 27.178 1.00 81.50 227 SER A O 1
ATOM 1896 N N . SER A 1 228 ? -6.755 -1.709 26.772 1.00 85.94 228 SER A N 1
ATOM 1897 C CA . SER A 1 228 ? -7.852 -1.321 27.676 1.00 85.94 228 SER A CA 1
ATOM 1898 C C . SER A 1 228 ? -9.236 -1.883 27.294 1.00 85.94 228 SER A C 1
ATOM 1900 O O . SER A 1 228 ? -10.185 -1.806 28.073 1.00 85.94 228 SER A O 1
ATOM 1902 N N . CYS A 1 229 ? -9.385 -2.487 26.105 1.00 87.31 229 CYS A N 1
ATOM 1903 C CA . CYS A 1 229 ? -10.691 -2.875 25.565 1.00 87.31 229 CYS A CA 1
ATOM 1904 C C . CYS A 1 229 ? -10.921 -4.393 25.540 1.00 87.31 229 CYS A C 1
ATOM 1906 O O . CYS A 1 229 ? -10.037 -5.183 25.203 1.00 87.31 229 CYS A O 1
ATOM 1908 N N . LYS A 1 230 ? -12.155 -4.828 25.831 1.00 84.88 230 LYS A N 1
ATOM 1909 C CA . LYS A 1 230 ? -12.587 -6.239 25.754 1.00 84.88 230 LYS A CA 1
ATOM 1910 C C . LYS A 1 230 ? -12.850 -6.703 24.323 1.00 84.88 230 LYS A C 1
ATOM 1912 O O . LYS A 1 230 ? -12.556 -7.854 23.995 1.00 84.88 230 LYS A O 1
ATOM 1917 N N . PHE A 1 231 ? -13.345 -5.809 23.468 1.00 86.62 231 PHE A N 1
ATOM 1918 C CA . PHE A 1 231 ? -13.517 -6.015 22.034 1.00 86.62 231 PHE A CA 1
ATOM 1919 C C . PHE A 1 231 ? -12.964 -4.843 21.219 1.00 86.62 231 PHE A C 1
ATOM 1921 O O . PHE A 1 231 ? -12.943 -3.699 21.670 1.00 86.62 231 PHE A O 1
ATOM 1928 N N . TYR A 1 232 ? -12.537 -5.130 19.990 1.00 86.88 232 TYR A N 1
ATOM 1929 C CA . TYR A 1 232 ? -12.017 -4.124 19.067 1.00 86.88 232 TYR A CA 1
ATOM 1930 C C . TYR A 1 232 ? -12.653 -4.282 17.680 1.00 86.88 232 TYR A C 1
ATOM 1932 O O . TYR A 1 232 ? -12.662 -5.383 17.115 1.00 86.88 232 TYR A O 1
ATOM 1940 N N . LEU A 1 233 ? -13.162 -3.184 17.114 1.00 90.25 233 LEU A N 1
ATOM 1941 C CA . LEU A 1 233 ? -13.764 -3.158 15.778 1.00 90.25 233 LEU A CA 1
ATOM 1942 C C . LEU A 1 233 ? -12.682 -3.002 14.706 1.00 90.25 233 LEU A C 1
ATOM 1944 O O . LEU A 1 233 ? -12.057 -1.957 14.571 1.00 90.25 233 LEU A O 1
ATOM 1948 N N . SER A 1 234 ? -12.462 -4.048 13.913 1.00 88.56 234 SER A N 1
ATOM 1949 C CA . SER A 1 234 ? -11.415 -4.093 12.875 1.00 88.56 234 SER A CA 1
ATOM 1950 C C . SER A 1 234 ? -11.998 -3.940 11.469 1.00 88.56 234 SER A C 1
ATOM 1952 O O . SER A 1 234 ? -11.758 -4.766 10.596 1.00 88.56 234 SER A O 1
ATOM 1954 N N . PHE A 1 235 ? -12.822 -2.911 11.262 1.00 89.50 235 PHE A N 1
ATOM 1955 C CA . PHE A 1 235 ? -13.486 -2.689 9.976 1.00 89.50 235 PHE A CA 1
ATOM 1956 C C . PHE A 1 235 ? -12.546 -2.064 8.943 1.00 89.50 235 PHE A C 1
ATOM 1958 O O . PHE A 1 235 ? -11.947 -1.011 9.186 1.00 89.50 235 PHE A O 1
ATOM 1965 N N . GLU A 1 236 ? -12.480 -2.683 7.767 1.00 90.62 236 GLU A N 1
ATOM 1966 C CA . GLU A 1 236 ? -11.788 -2.125 6.605 1.00 90.62 236 GLU A CA 1
ATOM 1967 C C . GLU A 1 236 ? -12.487 -0.864 6.089 1.00 90.62 236 GLU A C 1
ATOM 1969 O O . GLU A 1 236 ? -13.648 -0.604 6.410 1.00 90.62 236 GLU A O 1
ATOM 1974 N N . ASN A 1 237 ? -11.759 -0.031 5.340 1.00 89.88 237 ASN A N 1
ATOM 1975 C CA . ASN A 1 237 ? -12.295 1.217 4.778 1.00 89.88 237 ASN A CA 1
ATOM 1976 C C . ASN A 1 237 ? -13.233 0.982 3.577 1.00 89.88 237 ASN A C 1
ATOM 1978 O O . ASN A 1 237 ? -13.988 1.879 3.222 1.00 89.88 237 ASN A O 1
ATOM 1982 N N . SER A 1 238 ? -13.240 -0.222 3.009 1.00 90.75 238 SER A N 1
ATOM 1983 C CA . SER A 1 238 ? -14.080 -0.650 1.891 1.00 90.75 238 SER A CA 1
ATOM 1984 C C . SER A 1 238 ? -14.320 -2.167 1.967 1.00 90.75 238 SER A C 1
ATOM 1986 O O . SER A 1 238 ? -13.693 -2.864 2.768 1.00 90.75 238 SER A O 1
ATOM 1988 N N . VAL A 1 239 ? -15.256 -2.688 1.168 1.00 90.88 239 VAL A N 1
ATOM 1989 C CA . VAL A 1 239 ? -15.578 -4.125 1.116 1.00 90.88 239 VAL A CA 1
ATOM 1990 C C . VAL A 1 239 ? -15.184 -4.659 -0.252 1.00 90.88 239 VAL A C 1
ATOM 1992 O O . VAL A 1 239 ? -15.835 -4.337 -1.240 1.00 90.88 239 VAL A O 1
ATOM 1995 N N . HIS A 1 240 ? -14.120 -5.462 -0.294 1.00 92.12 240 HIS A N 1
ATOM 1996 C CA . HIS A 1 240 ? -13.600 -6.078 -1.514 1.00 92.12 240 HIS A CA 1
ATOM 1997 C C . HIS A 1 240 ? -13.073 -7.482 -1.237 1.00 92.12 240 HIS A C 1
ATOM 1999 O O . HIS A 1 240 ? -12.598 -7.779 -0.138 1.00 92.12 240 HIS A O 1
ATOM 2005 N N . LYS A 1 241 ? -13.121 -8.338 -2.263 1.00 91.75 241 LYS A N 1
ATOM 2006 C CA . LYS A 1 241 ? -12.590 -9.707 -2.217 1.00 91.75 241 LYS A CA 1
ATOM 2007 C C . LYS A 1 241 ? -11.139 -9.701 -1.727 1.00 91.75 241 LYS A C 1
ATOM 2009 O O . LYS A 1 241 ? -10.328 -8.936 -2.234 1.00 91.75 241 LYS A O 1
ATOM 2014 N N . ASP A 1 242 ? -10.837 -10.568 -0.759 1.00 90.25 242 ASP A N 1
ATOM 2015 C CA . ASP A 1 242 ? -9.515 -10.760 -0.138 1.00 90.25 242 ASP A CA 1
ATOM 2016 C C . ASP A 1 242 ? -8.912 -9.527 0.576 1.00 90.25 242 ASP A C 1
ATOM 2018 O O . ASP A 1 242 ? -7.819 -9.632 1.131 1.00 90.25 242 ASP A O 1
ATOM 2022 N N . TYR A 1 243 ? -9.617 -8.391 0.650 1.00 91.25 243 TYR A N 1
ATOM 2023 C CA . TYR A 1 243 ? -9.101 -7.169 1.271 1.00 91.25 243 TYR A CA 1
ATOM 2024 C C . TYR A 1 243 ? -9.156 -7.257 2.800 1.00 91.25 243 TYR A C 1
ATOM 2026 O O . TYR A 1 243 ? -10.166 -6.967 3.440 1.00 91.25 243 TYR A O 1
ATOM 2034 N N . VAL A 1 244 ? -8.056 -7.731 3.381 1.00 87.19 244 VAL A N 1
ATOM 2035 C CA . VAL A 1 244 ? -7.867 -7.922 4.819 1.00 87.19 244 VAL A CA 1
ATOM 2036 C C . VAL A 1 244 ? -6.519 -7.320 5.194 1.00 87.19 244 VAL A C 1
ATOM 2038 O O . VAL A 1 244 ? -5.480 -7.838 4.791 1.00 87.19 244 VAL A O 1
ATOM 2041 N N . THR A 1 245 ? -6.534 -6.233 5.963 1.00 85.38 245 THR A N 1
ATOM 2042 C CA . THR A 1 245 ? -5.348 -5.397 6.195 1.00 85.38 245 THR A CA 1
ATOM 2043 C C . THR A 1 245 ? -4.718 -5.634 7.571 1.00 85.38 245 THR A C 1
ATOM 2045 O O . THR A 1 245 ? -5.123 -6.540 8.315 1.00 85.38 245 THR A O 1
ATOM 2048 N N . GLU A 1 246 ? -3.748 -4.803 7.959 1.00 77.94 246 GLU A N 1
ATOM 2049 C CA . GLU A 1 246 ? -3.141 -4.772 9.295 1.00 77.94 246 GLU A CA 1
ATOM 2050 C C . GLU A 1 246 ? -4.190 -4.656 10.406 1.00 77.94 246 GLU A C 1
ATOM 2052 O O . GLU A 1 246 ? -4.041 -5.260 11.475 1.00 77.94 246 GLU A O 1
ATOM 2057 N N . LYS A 1 247 ? -5.317 -3.979 10.121 1.00 78.44 247 LYS A N 1
ATOM 2058 C CA . LYS A 1 247 ? -6.465 -3.890 11.034 1.00 78.44 247 LYS A CA 1
ATOM 2059 C C . LYS A 1 247 ? -6.923 -5.276 11.444 1.00 78.44 247 LYS A C 1
ATOM 2061 O O . LYS A 1 247 ? -7.297 -5.515 12.594 1.00 78.44 247 LYS A O 1
ATOM 2066 N N . THR A 1 248 ? -6.896 -6.215 10.517 1.00 74.31 248 THR A N 1
ATOM 2067 C CA . THR A 1 248 ? -7.138 -7.592 10.862 1.00 74.31 248 THR A CA 1
ATOM 2068 C C . THR A 1 248 ? -5.853 -8.256 11.338 1.00 74.31 248 THR A C 1
ATOM 2070 O O . THR A 1 248 ? -5.807 -8.686 12.481 1.00 74.31 248 THR A O 1
ATOM 2073 N N . VAL A 1 249 ? -4.805 -8.354 10.533 1.00 58.31 249 VAL A N 1
ATOM 2074 C CA . VAL A 1 249 ? -3.686 -9.277 10.794 1.00 58.31 249 VAL A CA 1
ATOM 2075 C C . VAL A 1 249 ? -2.927 -8.993 12.094 1.00 58.31 249 VAL A C 1
ATOM 2077 O O . VAL A 1 249 ? -2.770 -9.908 12.907 1.00 58.31 249 VAL A O 1
ATOM 2080 N N . GLN A 1 250 ? -2.563 -7.734 12.359 1.00 57.78 250 GLN A N 1
ATOM 2081 C CA . GLN A 1 250 ? -1.764 -7.329 13.529 1.00 57.78 250 GLN A CA 1
ATOM 2082 C C . GLN A 1 250 ? -2.414 -7.728 14.867 1.00 57.78 250 GLN A C 1
ATOM 2084 O O . GLN A 1 250 ? -1.775 -7.779 15.913 1.00 57.78 250 GLN A O 1
ATOM 2089 N N . ARG A 1 251 ? -3.718 -8.015 14.852 1.00 57.25 251 ARG A N 1
ATOM 2090 C CA . ARG A 1 251 ? -4.513 -8.309 16.048 1.00 57.25 251 ARG A CA 1
ATOM 2091 C C . ARG A 1 251 ? -4.689 -9.807 16.325 1.00 57.25 251 ARG A C 1
ATOM 2093 O O . ARG A 1 251 ? -5.353 -10.157 17.293 1.00 57.25 251 ARG A O 1
ATOM 2100 N N . SER A 1 252 ? -4.203 -10.693 15.448 1.00 48.75 252 SER A N 1
ATOM 2101 C CA . SER A 1 252 ? -4.398 -12.148 15.590 1.00 48.75 252 SER A CA 1
ATOM 2102 C C . SER A 1 252 ? -3.168 -12.837 16.160 1.00 48.75 252 SER A C 1
ATOM 2104 O O . SER A 1 252 ? -3.325 -13.851 16.823 1.00 48.75 252 SER A O 1
ATOM 2106 N N . GLY A 1 253 ? -1.974 -12.286 15.940 1.00 44.44 253 GLY A N 1
ATOM 2107 C CA . GLY A 1 253 ? -0.722 -12.806 16.494 1.00 44.44 253 GLY A CA 1
ATOM 2108 C C . GLY A 1 253 ? -0.459 -12.398 17.947 1.00 44.44 253 GLY A C 1
ATOM 2109 O O . GLY A 1 253 ? 0.687 -12.395 18.357 1.00 44.44 253 GLY A O 1
ATOM 2110 N N . SER A 1 254 ? -1.473 -11.987 18.717 1.00 45.09 254 SER A N 1
ATOM 2111 C CA . SER A 1 254 ? -1.303 -11.485 20.089 1.00 45.09 254 SER A CA 1
ATOM 2112 C C . SER A 1 254 ? -2.295 -12.160 21.042 1.00 45.09 254 SER A C 1
ATOM 2114 O O . SER A 1 254 ? -3.485 -11.832 21.030 1.00 45.09 254 SER A O 1
ATOM 2116 N N . GLY A 1 255 ? -1.816 -13.102 21.856 1.00 41.88 255 GLY A N 1
ATOM 2117 C CA . GLY A 1 255 ? -2.628 -14.072 22.604 1.00 41.88 255 GLY A CA 1
ATOM 2118 C C . GLY A 1 255 ? -3.606 -13.545 23.668 1.00 41.88 255 GLY A C 1
ATOM 2119 O O . GLY A 1 255 ? -4.456 -14.312 24.106 1.00 41.88 255 GLY A O 1
ATOM 2120 N N . ARG A 1 256 ? -3.590 -12.259 24.059 1.00 51.28 256 ARG A N 1
ATOM 2121 C CA . ARG A 1 256 ? -4.572 -11.685 25.019 1.00 51.28 256 ARG A CA 1
ATOM 2122 C C . ARG A 1 256 ? -5.135 -10.307 24.636 1.00 51.28 256 ARG A C 1
ATOM 2124 O O . ARG A 1 256 ? -5.457 -9.482 25.494 1.00 51.28 256 ARG A O 1
ATOM 2131 N N . ARG A 1 257 ? -5.352 -10.055 23.342 1.00 55.28 257 ARG A N 1
ATOM 2132 C CA . ARG A 1 257 ? -6.061 -8.847 22.864 1.00 55.28 257 ARG A CA 1
ATOM 2133 C C . ARG A 1 257 ? -7.590 -9.018 22.792 1.00 55.28 257 ARG A C 1
ATOM 2135 O O . ARG A 1 257 ? -8.075 -10.149 22.797 1.00 55.28 257 ARG A O 1
ATOM 2142 N N . PRO A 1 258 ? -8.360 -7.909 22.787 1.00 47.16 258 PRO A N 1
ATOM 2143 C CA . PRO A 1 258 ? -9.814 -7.907 22.644 1.00 47.16 258 PRO A CA 1
ATOM 2144 C C . PRO A 1 258 ? -10.360 -8.899 21.606 1.00 47.16 258 PRO A C 1
ATOM 2146 O O . PRO A 1 258 ? -9.839 -8.995 20.492 1.00 47.16 258 PRO A O 1
ATOM 2149 N N . ARG A 1 259 ? -11.463 -9.588 21.929 1.00 50.88 259 ARG A N 1
ATOM 2150 C CA . ARG A 1 259 ? -12.184 -10.418 20.949 1.00 50.88 259 ARG A CA 1
ATOM 2151 C C . ARG A 1 259 ? -12.680 -9.523 19.806 1.00 50.88 259 ARG A C 1
ATOM 2153 O O . ARG A 1 259 ? -13.079 -8.377 20.003 1.00 50.88 259 ARG A O 1
ATOM 2160 N N . ARG A 1 260 ? -12.640 -10.021 18.573 1.00 51.81 260 ARG A N 1
ATOM 2161 C CA . ARG A 1 260 ? -13.010 -9.216 17.400 1.00 51.81 260 ARG A CA 1
ATOM 2162 C C . ARG A 1 260 ? -14.501 -9.285 17.155 1.00 51.81 260 ARG A C 1
ATOM 2164 O O . ARG A 1 260 ? -15.043 -10.375 16.992 1.00 51.81 260 ARG A O 1
ATOM 2171 N N . LEU A 1 261 ? -15.119 -8.126 17.003 1.00 44.47 261 LEU A N 1
ATOM 2172 C CA . LEU A 1 261 ? -16.425 -8.018 16.370 1.00 44.47 261 LEU A CA 1
ATOM 2173 C C . LEU A 1 261 ? -16.190 -7.641 14.905 1.00 44.47 261 LEU A C 1
ATOM 2175 O O . LEU A 1 261 ? -15.590 -6.609 14.600 1.00 44.47 261 LEU A O 1
ATOM 2179 N N . ARG A 1 262 ? -16.606 -8.530 14.002 1.00 52.09 262 ARG A N 1
ATOM 2180 C CA . ARG A 1 262 ? -16.684 -8.271 12.559 1.00 52.09 262 ARG A CA 1
ATOM 2181 C C . ARG A 1 262 ? -18.160 -8.141 12.173 1.00 52.09 262 ARG A C 1
ATOM 2183 O O . ARG A 1 262 ? -18.986 -8.767 12.838 1.00 52.09 262 ARG A O 1
ATOM 2190 N N . PRO A 1 263 ? -18.502 -7.404 11.104 1.00 37.16 263 PRO A N 1
ATOM 2191 C CA . PRO A 1 263 ? -19.834 -7.490 10.520 1.00 37.16 263 PRO A CA 1
ATOM 2192 C C . PRO A 1 263 ? -20.089 -8.945 10.092 1.00 37.16 263 PRO A C 1
ATOM 2194 O O . PRO A 1 263 ? -19.158 -9.661 9.707 1.00 37.16 263 PRO A O 1
ATOM 2197 N N . VAL A 1 264 ? -21.331 -9.404 10.225 1.00 35.69 264 VAL A N 1
ATOM 2198 C CA . VAL A 1 264 ? -21.740 -10.811 10.092 1.00 35.69 264 VAL A CA 1
ATOM 2199 C C . VAL A 1 264 ? -21.329 -11.425 8.733 1.00 35.69 264 VAL A C 1
ATOM 2201 O O . VAL A 1 264 ? -21.938 -11.199 7.699 1.00 35.69 264 VAL A O 1
ATOM 2204 N N . GLN A 1 265 ? -20.250 -12.211 8.759 1.00 38.16 265 GLN A N 1
ATOM 2205 C CA . GLN A 1 265 ? -20.177 -13.638 8.397 1.00 38.16 265 GLN A CA 1
ATOM 2206 C C . GLN A 1 265 ? -20.600 -14.179 7.007 1.00 38.16 265 GLN A C 1
ATOM 2208 O O . GLN A 1 265 ? -20.823 -15.387 6.906 1.00 38.16 265 GLN A O 1
ATOM 2213 N N . ALA A 1 266 ? -20.588 -13.396 5.923 1.00 28.47 266 ALA A N 1
ATOM 2214 C CA . ALA A 1 266 ? -20.717 -13.969 4.567 1.00 28.47 266 ALA A CA 1
ATOM 2215 C C . ALA A 1 266 ? -19.372 -14.307 3.873 1.00 28.47 266 ALA A C 1
ATOM 2217 O O . ALA A 1 266 ? -19.264 -15.348 3.231 1.00 28.47 266 ALA A O 1
ATOM 2218 N N . GLU A 1 267 ? -18.304 -13.517 4.044 1.00 41.31 267 GLU A N 1
ATOM 2219 C CA . GLU A 1 267 ? -17.155 -13.584 3.106 1.00 41.31 267 GLU A CA 1
ATOM 2220 C C . GLU A 1 267 ? -15.861 -14.228 3.652 1.00 41.31 267 GLU A C 1
ATOM 2222 O O . GLU A 1 267 ? -14.939 -14.524 2.897 1.00 41.31 267 GLU A O 1
ATOM 2227 N N . LEU A 1 268 ? -15.776 -14.556 4.948 1.00 38.19 268 LEU A N 1
ATOM 2228 C CA . LEU A 1 268 ? -14.561 -15.155 5.543 1.00 38.19 268 LEU A CA 1
ATOM 2229 C C . LEU A 1 268 ? -14.434 -16.676 5.387 1.00 38.19 268 LEU A C 1
ATOM 2231 O O . LEU A 1 268 ? -13.435 -17.257 5.824 1.00 38.19 268 LEU A O 1
ATOM 2235 N N . ARG A 1 269 ? -15.399 -17.351 4.747 1.00 30.59 269 ARG A N 1
ATOM 2236 C CA . ARG A 1 269 ? -15.339 -18.812 4.539 1.00 30.59 269 ARG A CA 1
ATOM 2237 C C . ARG A 1 269 ? -14.183 -19.261 3.619 1.00 30.59 269 ARG A C 1
ATOM 2239 O O . ARG A 1 269 ? -13.961 -20.461 3.500 1.00 30.59 269 ARG A O 1
ATOM 2246 N N . ALA A 1 270 ? -13.404 -18.333 3.055 1.00 37.19 270 ALA A N 1
ATOM 2247 C CA . ALA A 1 270 ? -12.243 -18.602 2.202 1.00 37.19 270 ALA A CA 1
ATOM 2248 C C . ALA A 1 270 ? -10.868 -18.599 2.918 1.00 37.19 270 ALA A C 1
ATOM 2250 O O . ALA A 1 270 ? -9.849 -18.781 2.256 1.00 37.19 270 ALA A O 1
ATOM 2251 N N . VAL A 1 271 ? -10.797 -18.385 4.243 1.00 42.81 271 VAL A N 1
ATOM 2252 C CA . VAL A 1 271 ? -9.508 -18.318 4.989 1.00 42.81 271 VAL A CA 1
ATOM 2253 C C . VAL A 1 271 ? -9.170 -19.619 5.737 1.00 42.81 271 VAL A C 1
ATOM 2255 O O . VAL A 1 271 ? -8.099 -19.748 6.321 1.00 42.81 271 VAL A O 1
ATOM 2258 N N . ARG A 1 272 ? -10.036 -20.639 5.699 1.00 30.73 272 ARG A N 1
ATOM 2259 C CA . ARG A 1 272 ? -9.661 -21.979 6.182 1.00 30.73 272 ARG A CA 1
ATOM 2260 C C . ARG A 1 272 ? -9.081 -22.793 5.023 1.00 30.73 272 ARG A C 1
ATOM 2262 O O . ARG A 1 272 ? -9.770 -22.904 4.008 1.00 30.73 272 ARG A O 1
ATOM 2269 N N . PRO A 1 273 ? -7.891 -23.411 5.157 1.00 31.06 273 PRO A N 1
ATOM 2270 C CA . PRO A 1 273 ? -7.451 -24.399 4.188 1.00 31.06 273 PRO A CA 1
ATOM 2271 C C . PRO A 1 273 ? -8.468 -25.541 4.211 1.00 31.06 273 PRO A C 1
ATOM 2273 O O . PRO A 1 273 ? -8.573 -26.287 5.187 1.00 31.06 273 PRO A O 1
ATOM 2276 N N . ARG A 1 274 ? -9.276 -25.654 3.154 1.00 31.59 274 ARG A N 1
ATOM 2277 C CA . ARG A 1 274 ? -10.053 -26.869 2.928 1.00 31.59 274 ARG A CA 1
ATOM 2278 C C . ARG A 1 274 ? -9.038 -27.970 2.651 1.00 31.59 274 ARG A C 1
ATOM 2280 O O . ARG A 1 274 ? -8.258 -27.866 1.707 1.00 31.59 274 ARG A O 1
ATOM 2287 N N . ARG A 1 275 ? -9.036 -29.000 3.504 1.00 31.84 275 ARG A N 1
ATOM 2288 C CA . ARG A 1 275 ? -8.354 -30.269 3.237 1.00 31.84 275 ARG A CA 1
ATOM 2289 C C . ARG A 1 275 ? -8.669 -30.668 1.796 1.00 31.84 275 ARG A C 1
ATOM 2291 O O . ARG A 1 275 ? -9.841 -30.760 1.433 1.00 31.84 275 ARG A O 1
ATOM 2298 N N . ARG A 1 276 ? -7.623 -30.835 0.982 1.00 30.61 276 ARG A N 1
ATOM 2299 C CA . ARG A 1 276 ? -7.741 -31.350 -0.382 1.00 30.61 276 ARG A CA 1
ATOM 2300 C C . ARG A 1 276 ? -8.447 -32.699 -0.308 1.00 30.61 276 ARG A C 1
ATOM 2302 O O . ARG A 1 276 ? -7.892 -33.654 0.220 1.00 30.61 276 ARG A O 1
ATOM 2309 N N . LEU A 1 277 ? -9.646 -32.767 -0.862 1.00 33.03 277 LEU A N 1
ATOM 2310 C CA . LEU A 1 277 ? -10.179 -34.003 -1.405 1.00 33.03 277 LEU A CA 1
ATOM 2311 C C . LEU A 1 277 ? -10.185 -33.805 -2.916 1.00 33.03 277 LEU A C 1
ATOM 2313 O O . LEU A 1 277 ? -11.006 -33.070 -3.459 1.00 33.03 277 LEU A O 1
ATOM 2317 N N . HIS A 1 278 ? -9.211 -34.414 -3.588 1.00 31.97 278 HIS A N 1
ATOM 2318 C CA . HIS A 1 278 ? -9.439 -34.866 -4.955 1.00 31.97 278 HIS A CA 1
ATOM 2319 C C . HIS A 1 278 ? -10.523 -35.954 -4.894 1.00 31.97 278 HIS A C 1
ATOM 2321 O O . HIS A 1 278 ? -10.539 -36.733 -3.941 1.00 31.97 278 HIS A O 1
ATOM 2327 N N . PRO A 1 279 ? -11.437 -35.998 -5.874 1.00 34.44 279 PRO A N 1
ATOM 2328 C CA . PRO A 1 279 ? -11.088 -36.645 -7.131 1.00 34.44 279 PRO A CA 1
ATOM 2329 C C . PRO A 1 279 ? -11.556 -35.906 -8.389 1.00 34.44 279 PRO A C 1
ATOM 2331 O O . PRO A 1 279 ? -12.498 -35.120 -8.403 1.00 34.44 279 PRO A O 1
ATOM 2334 N N . ARG A 1 280 ? -10.844 -36.233 -9.470 1.00 37.03 280 ARG A N 1
ATOM 2335 C CA . ARG A 1 280 ? -11.187 -35.999 -10.873 1.00 37.03 280 ARG A CA 1
ATOM 2336 C C . ARG A 1 280 ? -12.669 -36.275 -11.151 1.00 37.03 280 ARG A C 1
ATOM 2338 O O . ARG A 1 280 ? -13.155 -37.339 -10.782 1.00 37.03 280 ARG A O 1
ATOM 2345 N N . ARG A 1 281 ? -13.297 -35.422 -11.963 1.00 30.08 281 ARG A N 1
ATOM 2346 C CA . ARG A 1 281 ? -14.143 -35.834 -13.096 1.00 30.08 281 ARG A CA 1
ATOM 2347 C C . ARG A 1 281 ? -14.330 -34.647 -14.040 1.00 30.08 281 ARG A C 1
ATOM 2349 O O . ARG A 1 281 ? -14.786 -33.585 -13.633 1.00 30.08 281 ARG A O 1
ATOM 2356 N N . ARG A 1 282 ? -13.909 -34.848 -15.292 1.00 37.22 282 ARG A N 1
ATOM 2357 C CA . ARG A 1 282 ? -14.299 -34.027 -16.442 1.00 37.22 282 ARG A CA 1
ATOM 2358 C C . ARG A 1 282 ? -15.822 -34.086 -16.554 1.00 37.22 282 ARG A C 1
ATOM 2360 O O . ARG A 1 282 ? -16.376 -35.174 -16.407 1.00 37.22 282 ARG A O 1
ATOM 2367 N N . LEU A 1 283 ? -16.462 -32.964 -16.857 1.00 29.16 283 LEU A N 1
ATOM 2368 C CA . LEU A 1 283 ? -17.797 -32.970 -17.446 1.00 29.16 283 LEU A CA 1
ATOM 2369 C C . LEU A 1 283 ? -17.755 -32.236 -18.790 1.00 29.16 283 LEU A C 1
ATOM 2371 O O . LEU A 1 283 ? -16.967 -31.296 -18.929 1.00 29.16 283 LEU A O 1
ATOM 2375 N N . PRO A 1 284 ? -18.510 -32.728 -19.784 1.00 32.25 284 PRO A N 1
ATOM 2376 C CA . PRO A 1 284 ? -18.399 -32.303 -21.164 1.00 32.25 284 PRO A CA 1
ATOM 2377 C C . PRO A 1 284 ? -19.288 -31.094 -21.463 1.00 32.25 284 PRO A C 1
ATOM 2379 O O . PRO A 1 284 ? -20.247 -30.802 -20.751 1.00 32.25 284 PRO A O 1
ATOM 2382 N N . PHE A 1 285 ? -18.935 -30.436 -22.564 1.00 30.80 285 PHE A N 1
ATOM 2383 C CA . PHE A 1 285 ? -19.789 -29.551 -23.344 1.00 30.80 285 PHE A CA 1
ATOM 2384 C C . PHE A 1 285 ? -21.198 -30.134 -23.516 1.00 30.80 285 PHE A C 1
ATOM 2386 O O . PHE A 1 285 ? -21.342 -31.293 -23.902 1.00 30.80 285 PHE A O 1
ATOM 2393 N N . HIS A 1 286 ? -22.210 -29.296 -23.311 1.00 31.06 286 HIS A N 1
ATOM 2394 C CA . HIS A 1 286 ? -23.518 -29.463 -23.928 1.00 31.06 286 HIS A CA 1
ATOM 2395 C C . HIS A 1 286 ? -23.988 -28.098 -24.433 1.00 31.06 286 HIS A C 1
ATOM 2397 O O . HIS A 1 286 ? -24.312 -27.207 -23.650 1.00 31.06 286 HIS A O 1
ATOM 2403 N N . GLU A 1 287 ? -23.976 -27.951 -25.755 1.00 33.91 287 GLU A N 1
ATOM 2404 C CA . GLU A 1 287 ? -24.854 -27.037 -26.480 1.00 33.91 287 GLU A CA 1
ATOM 2405 C C . GLU A 1 287 ? -26.298 -27.546 -26.361 1.00 33.91 287 GLU A C 1
ATOM 2407 O O . GLU A 1 287 ? -26.535 -28.759 -26.342 1.00 33.91 287 GLU A O 1
ATOM 2412 N N . GLY A 1 288 ? -27.257 -26.620 -26.278 1.00 27.95 288 GLY A N 1
ATOM 2413 C CA . GLY A 1 288 ? -28.677 -26.954 -26.219 1.00 27.95 288 GLY A CA 1
ATOM 2414 C C . GLY A 1 288 ? -29.596 -25.782 -25.877 1.00 27.95 288 GLY A C 1
ATOM 2415 O O . GLY A 1 288 ? -30.033 -25.668 -24.740 1.00 27.95 288 GLY A O 1
ATOM 2416 N N . SER A 1 289 ? -29.888 -24.974 -26.902 1.00 32.66 289 SER A N 1
ATOM 2417 C CA . SER A 1 289 ? -31.188 -24.356 -27.239 1.00 32.66 289 SER A CA 1
ATOM 2418 C C . SER A 1 289 ? -31.992 -23.568 -26.191 1.00 32.66 289 SER A C 1
ATOM 2420 O O . SER A 1 289 ? -32.601 -24.136 -25.283 1.00 32.66 289 SER A O 1
ATOM 2422 N N . GLY A 1 290 ? -32.134 -22.276 -26.495 1.00 31.47 290 GLY A N 1
ATOM 2423 C CA . GLY A 1 290 ? -33.223 -21.369 -26.141 1.00 31.47 290 GLY A CA 1
ATOM 2424 C C . GLY A 1 290 ? -33.138 -20.153 -27.050 1.00 31.47 290 GLY A C 1
ATOM 2425 O O . GLY A 1 290 ? -32.100 -19.465 -26.948 1.00 31.47 290 GLY A O 1
#

Radius of gyration: 36.16 Å; chains: 1; bounding box: 144×52×67 Å

pLDDT: mean 74.57, std 21.87, range [27.95, 97.69]

Secondary structure (DSSP, 8-state):
----SSHHHHHHHHHHHHHHHHHHHHHHHHH-GGGS-S--------SSPPEEEEEEE-GGG----STHHHHHH--SSEEEE--GGGTTT-SEEEEEGGGS-TT-TTS--SPPPTT-EEEEEE-S-GGGS---TT-TTT-SEEEES-TTSSEE--S---PPPPTHHHHGGGGS-S---EEEEEE-SS--TTSHHHHHHHHHTTTS-EEEEBGGGTB---HHHHHHHHHTEEEEE---SS--TT---HHHHTTTS-TTS-EEE-S-SSSGGGSS------------------

Organism: Ameiurus melas (NCBI:txid219545)

Sequence (290 aa):
MPTKSGCNLWRSAVWYTAFLASASLVGFLYYTPSFRCRTQELEEPIVNPAHVVLIWLWPFNKTFDLDVCRSHFNVHSCVLTADRYFIDKADGVLIHHRDIAWDGSNLPQFLRPPHQKWIWMNSESPSNTAWIPGLDNLFNISLSYRKDADVSV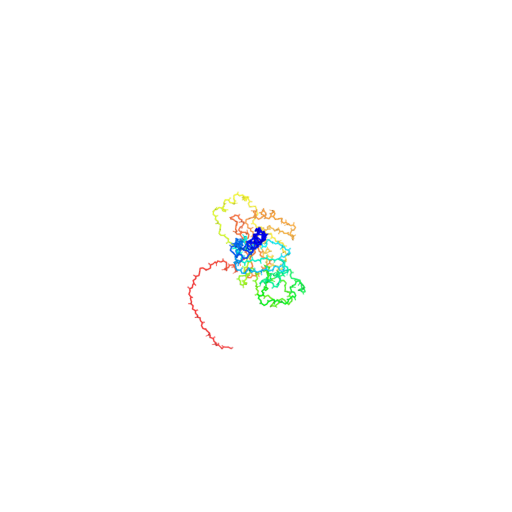PYGSLVPVDRRFEDFLDGVPSEKDKLVCWIVSNYKPEHRRMQYYEQLRKYIRIHVYGDFFEKRVSEEEYKDVVSSCKFYLSFENSVHKDYVTEKTVQRSGSGRRPRRLRPVQAELRAVRPRRRLHPRRRLPFHEGSG

Foldseek 3Di:
DDDDPPPPVVVVVVVVVVVVVVVVVVVCVVPVPVVPDDDDDPPPDPPDQAAEEEALDDDVPDDDDQCCCCPPVVHPSYGYYPDPVCQQVHLEYEDEQVRQDLVNPSPDPDDHDPNHFYEYEDADDPVPHDDRPPCPPVGDFYDYCAPPGNHHDNQDDQDDADPVLVVVCVPQDPAQPAAEEEEDADDDCPFPVNVVVVVPCVPDPYHYAYPVVVHHADPVRVSVRFSNYQEYELDDRHDDASNDHCSHRVQNRHDDTHDYDDPDDDHCPPVDPDDDDDDDDDDDDDDDDD